Protein AF-A0A1D4IN27-F1 (afdb_monomer)

pLDDT: mean 79.24, std 19.83, range [35.97, 97.25]

Foldseek 3Di:
DDPDPQLQVCQLVVQVVCCVVVVADDQEDADEQSNDDLVNCCCCCPVRVHHYLYHHPCLVVCPDPVNLPDLLPQVNFDAPPVQRWTQHPLRFIWHFDDKDWDADPVRDIFIWTKTFGPDPPPPPCCVVNDPPPDPGTRMDTDGVSSVVVSVSSVVQCVDPPSVVVNVCCCVPPVVLVVCCCPVVVNPDDPDDDDVSSVVSVVVSVVVVVVVVVVVVVVVVVVVVCVVCVVVVVVVVVVVVVVCVPPDDDPVVVVVVVVVCVVPVPPDPVVVVVVVVVVVVVVVVPDDD

Organism: NCBI:txid2201815

InterPro domains:
  IPR025668 Transposase DDE domain [PF13751] (87-213)

Structure (mmCIF, N/CA/C/O backbone):
data_AF-A0A1D4IN27-F1
#
_entry.id   AF-A0A1D4IN27-F1
#
loop_
_atom_site.group_PDB
_atom_site.id
_atom_site.type_symbol
_atom_site.label_atom_id
_atom_site.label_alt_id
_atom_site.label_comp_id
_atom_site.label_asym_id
_atom_site.label_entity_id
_atom_site.label_seq_id
_atom_site.pdbx_PDB_ins_code
_atom_site.Cartn_x
_atom_site.Cartn_y
_atom_site.Cartn_z
_atom_site.occupancy
_atom_site.B_iso_or_equiv
_atom_site.auth_seq_id
_atom_site.auth_comp_id
_atom_site.auth_asym_id
_atom_site.auth_atom_id
_atom_site.pdbx_PDB_model_num
ATOM 1 N N . MET A 1 1 ? -12.082 -11.782 11.652 1.00 68.31 1 MET A N 1
ATOM 2 C CA . MET A 1 1 ? -10.859 -12.529 12.019 1.00 68.31 1 MET A CA 1
ATOM 3 C C . MET A 1 1 ? -10.519 -13.428 10.854 1.00 68.31 1 MET A C 1
ATOM 5 O O . MET A 1 1 ? -11.240 -14.394 10.632 1.00 68.31 1 MET A O 1
ATOM 9 N N . TYR A 1 2 ? -9.502 -13.052 10.084 1.00 71.25 2 TYR A N 1
ATOM 10 C CA . TYR A 1 2 ? -9.030 -13.822 8.936 1.00 71.25 2 TYR A CA 1
ATOM 11 C C . TYR A 1 2 ? -7.775 -14.597 9.329 1.00 71.25 2 TYR A C 1
ATOM 13 O O . TYR A 1 2 ? -6.966 -14.102 10.108 1.00 71.25 2 TYR A O 1
ATOM 21 N N . GLN A 1 3 ? -7.639 -15.824 8.826 1.00 72.88 3 GLN A N 1
ATOM 22 C CA . GLN A 1 3 ? -6.482 -16.677 9.122 1.00 72.88 3 GLN A CA 1
ATOM 23 C C . GLN A 1 3 ? -5.233 -16.252 8.350 1.00 72.88 3 GLN A C 1
ATOM 25 O O . GLN A 1 3 ? -4.120 -16.491 8.810 1.00 72.88 3 GLN A O 1
ATOM 30 N N . ASN A 1 4 ? -5.407 -15.638 7.179 1.00 77.44 4 ASN A N 1
ATOM 31 C CA . ASN A 1 4 ? -4.281 -15.159 6.402 1.00 77.44 4 ASN A CA 1
ATOM 32 C C . ASN A 1 4 ? -3.825 -13.796 6.950 1.00 77.44 4 ASN A C 1
ATOM 34 O O . ASN A 1 4 ? -4.627 -12.860 6.953 1.00 77.44 4 ASN A O 1
ATOM 38 N N . PRO A 1 5 ? -2.563 -13.669 7.390 1.00 71.62 5 PRO A N 1
ATOM 39 C CA . PRO A 1 5 ? -2.041 -12.426 7.950 1.00 71.62 5 PRO A CA 1
ATOM 40 C C . PRO A 1 5 ? -1.701 -11.376 6.881 1.00 71.62 5 PRO A C 1
ATOM 42 O O . PRO A 1 5 ? -1.221 -10.303 7.222 1.00 71.62 5 PRO A O 1
ATOM 45 N N . THR A 1 6 ? -1.869 -11.685 5.593 1.00 80.25 6 THR A N 1
ATOM 46 C CA . THR A 1 6 ? -1.479 -10.777 4.512 1.00 80.25 6 THR A CA 1
ATOM 47 C C . THR A 1 6 ? -2.552 -9.716 4.302 1.00 80.25 6 THR A C 1
ATOM 49 O O . THR A 1 6 ? -3.606 -10.000 3.731 1.00 80.25 6 THR A O 1
ATOM 52 N N . ASP A 1 7 ? -2.251 -8.484 4.708 1.00 80.12 7 ASP A N 1
ATOM 53 C CA . ASP A 1 7 ? -3.153 -7.330 4.614 1.00 80.12 7 ASP A CA 1
ATOM 54 C C . ASP A 1 7 ? -3.788 -7.186 3.222 1.00 80.12 7 ASP A C 1
ATOM 56 O O . ASP A 1 7 ? -5.006 -7.018 3.108 1.00 80.12 7 ASP A O 1
ATOM 60 N N . THR A 1 8 ? -2.994 -7.359 2.157 1.00 80.69 8 THR A N 1
ATOM 61 C CA . THR A 1 8 ? -3.441 -7.174 0.769 1.00 80.69 8 THR A CA 1
ATOM 62 C C . THR A 1 8 ? -4.631 -8.040 0.373 1.00 80.69 8 THR A C 1
ATOM 64 O O . THR A 1 8 ? -5.367 -7.630 -0.508 1.00 80.69 8 THR A O 1
ATOM 67 N N . ILE A 1 9 ? -4.876 -9.195 0.994 1.00 86.00 9 ILE A N 1
ATOM 68 C CA . ILE A 1 9 ? -6.017 -10.042 0.600 1.00 86.00 9 ILE A CA 1
ATOM 69 C C . ILE A 1 9 ? -7.253 -9.855 1.479 1.00 86.00 9 ILE A C 1
ATOM 71 O O . ILE A 1 9 ? -8.304 -10.431 1.214 1.00 86.00 9 ILE A O 1
ATOM 75 N N . THR A 1 10 ? -7.134 -9.081 2.556 1.00 89.06 10 THR A N 1
ATOM 76 C CA . THR A 1 10 ? -8.207 -8.961 3.551 1.00 89.06 10 THR A CA 1
ATOM 77 C C . THR A 1 10 ? -9.149 -7.793 3.277 1.00 89.06 10 THR A C 1
ATOM 79 O O . THR A 1 10 ? -10.283 -7.822 3.754 1.00 89.06 10 THR A O 1
ATOM 82 N N . ILE A 1 11 ? -8.741 -6.800 2.473 1.00 91.06 11 ILE A N 1
ATOM 83 C CA . ILE A 1 11 ? -9.551 -5.594 2.249 1.00 91.06 11 ILE A CA 1
ATOM 84 C C . ILE A 1 11 ? -10.878 -5.893 1.552 1.00 91.06 11 ILE A C 1
ATOM 86 O O . ILE A 1 11 ? -11.909 -5.414 2.006 1.00 91.06 11 ILE A O 1
ATOM 90 N N . ILE A 1 12 ? -10.876 -6.714 0.499 1.00 92.19 12 ILE A N 1
ATOM 91 C CA . ILE A 1 12 ? -12.084 -7.031 -0.274 1.00 92.19 12 ILE A CA 1
ATOM 92 C C . ILE A 1 12 ? -13.091 -7.775 0.619 1.00 92.19 12 ILE A C 1
ATOM 94 O O . ILE A 1 12 ? -14.230 -7.311 0.730 1.00 92.19 12 ILE A O 1
ATOM 98 N N . PRO A 1 13 ? -12.694 -8.836 1.357 1.00 92.44 13 PRO A N 1
ATOM 99 C CA . PRO A 1 13 ? -13.554 -9.439 2.373 1.00 92.44 13 PRO A CA 1
ATOM 100 C C . PRO A 1 13 ? -14.065 -8.447 3.429 1.00 92.44 13 PRO A C 1
ATOM 102 O O . PRO A 1 13 ? -15.236 -8.498 3.802 1.00 92.44 13 PRO A O 1
ATOM 105 N N . PHE A 1 14 ? -13.221 -7.531 3.925 1.00 91.31 14 PHE A N 1
ATOM 106 C CA . PHE A 1 14 ? -13.648 -6.520 4.902 1.00 91.31 14 PHE A CA 1
ATOM 107 C C . PHE A 1 14 ? -14.701 -5.565 4.339 1.00 91.31 14 PHE A C 1
ATOM 109 O O . PHE A 1 14 ? -15.725 -5.348 4.981 1.00 91.31 14 PHE A O 1
ATOM 116 N N . LEU A 1 15 ? -14.475 -5.005 3.151 1.00 94.06 15 LEU A N 1
ATOM 117 C CA . LEU A 1 15 ? -15.410 -4.070 2.526 1.00 94.06 15 LEU A CA 1
ATOM 118 C C . LEU A 1 15 ? -16.734 -4.751 2.179 1.00 94.06 15 LEU A C 1
ATOM 120 O O . LEU A 1 15 ? -17.790 -4.164 2.404 1.00 94.06 15 LEU A O 1
ATOM 124 N N . THR A 1 16 ? -16.682 -6.000 1.715 1.00 94.19 16 THR A N 1
ATOM 125 C CA . THR A 1 16 ? -17.879 -6.812 1.455 1.00 94.19 16 THR A CA 1
ATOM 126 C C . THR A 1 16 ? -18.702 -6.976 2.731 1.00 94.19 16 THR A C 1
ATOM 128 O O . THR A 1 16 ? -19.862 -6.578 2.764 1.00 94.19 16 THR A O 1
ATOM 131 N N . MET A 1 17 ? -18.069 -7.418 3.823 1.00 92.75 17 MET A N 1
ATOM 132 C CA . MET A 1 17 ? -18.732 -7.578 5.121 1.00 92.75 17 MET A CA 1
ATOM 133 C C . MET A 1 17 ? -19.335 -6.264 5.639 1.00 92.75 17 MET A C 1
ATOM 135 O O . MET A 1 17 ? -20.460 -6.256 6.134 1.00 92.75 17 MET A O 1
ATOM 139 N N . ILE A 1 18 ? -18.612 -5.141 5.539 1.00 92.50 18 ILE A N 1
ATOM 140 C CA . ILE A 1 18 ? -19.118 -3.829 5.980 1.00 92.50 18 ILE A CA 1
ATOM 141 C C . ILE A 1 18 ? -20.332 -3.422 5.138 1.00 92.50 18 ILE A C 1
ATOM 143 O O . ILE A 1 18 ? -21.329 -2.958 5.690 1.00 92.50 18 ILE A O 1
ATOM 147 N N . LYS A 1 19 ? -20.271 -3.617 3.817 1.00 93.44 19 LYS A N 1
ATOM 148 C CA . LYS A 1 19 ? -21.376 -3.307 2.904 1.00 93.44 19 LYS A CA 1
ATOM 149 C C . LYS A 1 19 ? -22.606 -4.165 3.201 1.00 93.44 19 LYS A C 1
ATOM 151 O O . LYS A 1 19 ? -23.701 -3.621 3.246 1.00 93.44 19 LYS A O 1
ATOM 156 N N . GLU A 1 20 ? -22.429 -5.458 3.456 1.00 94.25 20 GLU A N 1
ATOM 157 C CA . GLU A 1 20 ? -23.513 -6.376 3.837 1.00 94.25 20 GLU A CA 1
ATOM 158 C C . GLU A 1 20 ? -24.118 -6.020 5.200 1.00 94.25 20 GLU A C 1
ATOM 160 O O . GLU A 1 20 ? -25.333 -6.035 5.363 1.00 94.25 20 GLU A O 1
ATOM 165 N N . THR A 1 21 ? -23.281 -5.649 6.173 1.00 93.00 21 THR A N 1
ATOM 166 C CA . THR A 1 21 ? -23.727 -5.368 7.548 1.00 93.00 21 THR A CA 1
ATOM 167 C C . THR A 1 21 ? -24.427 -4.014 7.673 1.00 93.00 21 THR A C 1
ATOM 169 O O . THR A 1 21 ? -25.413 -3.890 8.395 1.00 93.00 21 THR A O 1
ATOM 172 N N . TYR A 1 22 ? -23.912 -2.980 7.001 1.00 91.31 22 TYR A N 1
ATOM 173 C CA . TYR A 1 22 ? -24.366 -1.592 7.172 1.00 91.31 22 TYR A CA 1
ATOM 174 C C . TYR A 1 22 ? -25.067 -1.012 5.935 1.00 91.31 22 TYR A C 1
ATOM 176 O O . TYR A 1 22 ? -25.452 0.158 5.938 1.00 91.31 22 TYR A O 1
ATOM 184 N N . GLY A 1 23 ? -25.190 -1.782 4.852 1.00 91.81 23 GLY A N 1
ATOM 185 C CA . GLY A 1 23 ? -25.840 -1.394 3.596 1.00 91.81 23 GLY A CA 1
ATOM 186 C C . GLY A 1 23 ? -25.054 -0.404 2.726 1.00 91.81 23 GLY A C 1
ATOM 187 O O . GLY A 1 23 ? -25.345 -0.259 1.540 1.00 91.81 23 GLY A O 1
ATOM 188 N N . ARG A 1 24 ? -24.044 0.286 3.272 1.00 91.62 24 ARG A N 1
ATOM 189 C CA . ARG A 1 24 ? -23.253 1.285 2.539 1.00 91.62 24 ARG A CA 1
ATOM 190 C C . ARG A 1 24 ? -21.799 1.344 2.992 1.00 91.62 24 ARG A C 1
ATOM 192 O O . ARG A 1 24 ? -21.491 1.164 4.165 1.00 91.62 24 ARG A O 1
ATOM 199 N N . LEU A 1 25 ? -20.923 1.691 2.050 1.00 94.94 25 LEU A N 1
ATOM 200 C CA . LEU A 1 25 ? -19.522 2.030 2.307 1.00 94.94 25 LEU A CA 1
ATOM 201 C C . LEU A 1 25 ? -19.316 3.551 2.314 1.00 94.94 25 LEU A C 1
ATOM 203 O O . LEU A 1 25 ? -19.955 4.231 1.498 1.00 94.94 25 LEU A O 1
ATOM 207 N N . PRO A 1 26 ? -18.419 4.081 3.170 1.00 93.56 26 PRO A N 1
ATOM 208 C CA . PRO A 1 26 ? -18.014 5.484 3.121 1.00 93.56 26 PRO A CA 1
ATOM 209 C C . PRO A 1 26 ? -17.352 5.809 1.778 1.00 93.56 26 PRO A C 1
ATOM 211 O O . PRO A 1 26 ? -16.819 4.915 1.129 1.00 93.56 26 PRO A O 1
ATOM 214 N N . GLU A 1 27 ? -17.390 7.080 1.371 1.00 95.56 27 GLU A N 1
ATOM 215 C CA . GLU A 1 27 ? -16.822 7.556 0.098 1.00 95.56 27 GLU A CA 1
ATOM 216 C C . GLU A 1 27 ? -15.320 7.253 -0.020 1.00 95.56 27 GLU A C 1
ATOM 218 O O . GLU A 1 27 ? -14.864 6.729 -1.037 1.00 95.56 27 GLU A O 1
ATOM 223 N N . TYR A 1 28 ? -14.568 7.540 1.044 1.00 96.44 28 TYR A N 1
ATOM 224 C CA . TYR A 1 28 ? -13.131 7.308 1.114 1.00 96.44 28 TYR A CA 1
ATOM 225 C C . TYR A 1 28 ? -12.827 6.039 1.911 1.00 96.44 28 TYR A C 1
ATOM 227 O O . TYR A 1 28 ? -13.219 5.917 3.074 1.00 96.44 28 TYR A O 1
ATOM 235 N N . ILE A 1 29 ? -12.071 5.121 1.308 1.00 96.19 29 ILE A N 1
ATOM 236 C CA . ILE A 1 29 ? -11.537 3.937 1.986 1.00 96.19 29 ILE A CA 1
ATOM 237 C C . ILE A 1 29 ? -10.105 4.238 2.415 1.00 96.19 29 ILE A C 1
ATOM 239 O O . ILE A 1 29 ? -9.209 4.363 1.583 1.00 96.19 29 ILE A O 1
ATOM 243 N N . VAL A 1 30 ? -9.893 4.369 3.723 1.00 94.81 30 VAL A N 1
ATOM 244 C CA . VAL A 1 30 ? -8.598 4.731 4.310 1.00 94.81 30 VAL A CA 1
ATOM 245 C C . VAL A 1 30 ? -7.975 3.500 4.961 1.00 94.81 30 VAL A C 1
ATOM 247 O O . VAL A 1 30 ? -8.604 2.863 5.803 1.00 94.81 30 VAL A O 1
ATOM 250 N N . ALA A 1 31 ? -6.732 3.173 4.603 1.00 92.69 31 ALA A N 1
ATOM 251 C CA . ALA A 1 31 ? -6.019 2.024 5.162 1.00 92.69 31 ALA A CA 1
ATOM 252 C C . ALA A 1 31 ? -4.496 2.223 5.173 1.00 92.69 31 ALA A C 1
ATOM 254 O O . ALA A 1 31 ? -3.958 3.190 4.628 1.00 92.69 31 ALA A O 1
ATOM 255 N N . ASP A 1 32 ? -3.804 1.294 5.831 1.00 90.62 32 ASP A N 1
ATOM 256 C CA . ASP A 1 32 ? -2.346 1.243 5.901 1.00 90.62 32 ASP A CA 1
ATOM 257 C C . ASP A 1 32 ? -1.678 0.882 4.574 1.00 90.62 32 ASP A C 1
ATOM 259 O O . ASP A 1 32 ? -2.280 0.279 3.690 1.00 90.62 32 ASP A O 1
ATOM 263 N N . ALA A 1 33 ? -0.376 1.172 4.479 1.00 91.75 33 ALA A N 1
ATOM 264 C CA . ALA A 1 33 ? 0.405 0.878 3.282 1.00 91.75 33 ALA A CA 1
ATOM 265 C C . ALA A 1 33 ? 0.444 -0.615 2.907 1.00 91.75 33 ALA A C 1
ATOM 267 O O . ALA A 1 33 ? 0.637 -0.948 1.738 1.00 91.75 33 ALA A O 1
ATOM 268 N N . GLY A 1 34 ? 0.244 -1.500 3.891 1.00 91.31 34 GLY A N 1
ATOM 269 C CA . GLY A 1 34 ? 0.155 -2.948 3.693 1.00 91.31 34 GLY A CA 1
ATOM 270 C C . GLY A 1 34 ? -1.038 -3.379 2.837 1.00 91.31 34 GLY A C 1
ATOM 271 O O . GLY A 1 34 ? -0.983 -4.430 2.209 1.00 91.31 34 GLY A O 1
ATOM 272 N N . TYR A 1 35 ? -2.081 -2.551 2.738 1.00 93.62 35 TYR A N 1
ATOM 273 C CA . TYR A 1 35 ? -3.257 -2.817 1.908 1.00 93.62 35 TYR A CA 1
ATOM 274 C C . TYR A 1 35 ? -3.120 -2.296 0.470 1.00 93.62 35 TYR A C 1
ATOM 276 O O . TYR A 1 35 ? -3.973 -2.593 -0.366 1.00 93.62 35 TYR A O 1
ATOM 284 N N . GLY A 1 36 ? -2.077 -1.517 0.163 1.00 95.25 36 GLY A N 1
ATOM 285 C CA . GLY A 1 36 ? -1.877 -0.925 -1.159 1.00 95.25 36 GLY A CA 1
ATOM 286 C C . GLY A 1 36 ? -1.350 -1.937 -2.176 1.00 95.25 36 GLY A C 1
ATOM 287 O O . GLY A 1 36 ? -0.139 -2.148 -2.268 1.00 95.25 36 GLY A O 1
ATOM 288 N N . SER A 1 37 ? -2.252 -2.524 -2.962 1.00 95.06 37 SER A N 1
ATOM 289 C CA . SER A 1 37 ? -1.955 -3.435 -4.074 1.00 95.06 37 SER A CA 1
ATOM 290 C C . SER A 1 37 ? -2.830 -3.126 -5.287 1.00 95.06 37 SER A C 1
ATOM 292 O O . SER A 1 37 ? -3.903 -2.542 -5.157 1.00 95.06 37 SER A O 1
ATOM 294 N N . GLU A 1 38 ? -2.377 -3.540 -6.471 1.00 95.50 38 GLU A N 1
ATOM 295 C CA . GLU A 1 38 ? -3.124 -3.375 -7.724 1.00 95.50 38 GLU A CA 1
ATOM 296 C C . GLU A 1 38 ? -4.523 -3.992 -7.630 1.00 95.50 38 GLU A C 1
ATOM 298 O O . GLU A 1 38 ? -5.503 -3.304 -7.892 1.00 95.50 38 GLU A O 1
ATOM 303 N N . SER A 1 39 ? -4.616 -5.234 -7.141 1.00 95.38 39 SER A N 1
ATOM 304 C CA . SER A 1 39 ? -5.884 -5.941 -6.928 1.00 95.38 39 SER A CA 1
ATOM 305 C C . SER A 1 39 ? -6.869 -5.152 -6.064 1.00 95.38 39 SER A C 1
ATOM 307 O O . SER A 1 39 ? -8.065 -5.126 -6.334 1.00 95.38 39 SER A O 1
ATOM 309 N N . ASN A 1 40 ? -6.366 -4.492 -5.022 1.00 95.88 40 ASN A N 1
ATOM 310 C CA . ASN A 1 40 ? -7.195 -3.770 -4.070 1.00 95.88 40 ASN A CA 1
ATOM 311 C C . ASN A 1 40 ? -7.640 -2.426 -4.617 1.00 95.88 40 ASN A C 1
ATOM 313 O O . ASN A 1 40 ? -8.781 -2.036 -4.399 1.00 95.88 40 ASN A O 1
ATOM 317 N N . TYR A 1 41 ? -6.756 -1.719 -5.321 1.00 97.00 41 TYR A N 1
ATOM 318 C CA . TYR A 1 41 ? -7.134 -0.477 -5.982 1.00 97.00 41 TYR A CA 1
ATOM 319 C C . TYR A 1 41 ? -8.195 -0.723 -7.050 1.00 97.00 41 TYR A C 1
ATOM 321 O O . TYR A 1 41 ? -9.196 -0.012 -7.042 1.00 97.00 41 TYR A O 1
ATOM 329 N N . MET A 1 42 ? -8.023 -1.763 -7.875 1.00 96.31 42 MET A N 1
ATOM 330 C CA . MET A 1 42 ? -9.036 -2.192 -8.844 1.00 96.31 42 MET A CA 1
ATOM 331 C C . MET A 1 42 ? -10.363 -2.483 -8.150 1.00 96.31 42 MET A C 1
ATOM 333 O O . MET A 1 42 ? -11.352 -1.831 -8.445 1.00 96.31 42 MET A O 1
ATOM 337 N N . ALA A 1 43 ? -10.384 -3.359 -7.143 1.00 95.94 43 ALA A N 1
ATOM 338 C CA . ALA A 1 43 ? -11.637 -3.703 -6.473 1.00 95.94 43 ALA A CA 1
ATOM 339 C C . ALA A 1 43 ? -12.327 -2.490 -5.818 1.00 95.94 43 ALA A C 1
ATOM 341 O O . ALA A 1 43 ? -13.543 -2.333 -5.899 1.00 95.94 43 ALA A O 1
ATOM 342 N N . ILE A 1 44 ? -11.574 -1.599 -5.162 1.00 97.25 44 ILE A N 1
ATOM 343 C CA . ILE A 1 44 ? -12.152 -0.417 -4.500 1.00 97.25 44 ILE A CA 1
ATOM 344 C C . ILE A 1 44 ? -12.786 0.539 -5.518 1.00 97.25 44 ILE A C 1
ATOM 346 O O . ILE A 1 44 ? -13.865 1.073 -5.250 1.00 97.25 44 ILE A O 1
ATOM 350 N N . ILE A 1 45 ? -12.125 0.754 -6.654 1.00 96.75 45 ILE A N 1
ATOM 351 C CA . ILE A 1 45 ? -12.566 1.705 -7.678 1.00 96.75 45 ILE A CA 1
ATOM 352 C C . ILE A 1 45 ? -13.656 1.081 -8.554 1.00 96.75 45 ILE A C 1
ATOM 354 O O . ILE A 1 45 ? -14.723 1.669 -8.694 1.00 96.75 45 ILE A O 1
ATOM 358 N N . ASP A 1 46 ? -13.420 -0.115 -9.080 1.00 95.81 46 ASP A N 1
ATOM 359 C CA . ASP A 1 46 ? -14.262 -0.734 -10.101 1.00 95.81 46 ASP A CA 1
ATOM 360 C C . ASP A 1 46 ? -15.465 -1.461 -9.475 1.00 95.81 46 ASP A C 1
ATOM 362 O O . ASP A 1 46 ? -16.606 -1.238 -9.882 1.00 95.81 46 ASP A O 1
ATOM 366 N N . ASP A 1 47 ? -15.245 -2.270 -8.431 1.00 95.38 47 ASP A N 1
ATOM 367 C CA . ASP A 1 47 ? -16.307 -3.106 -7.845 1.00 95.38 47 ASP A CA 1
ATOM 368 C C . ASP A 1 47 ? -17.119 -2.355 -6.778 1.00 95.38 47 ASP A C 1
ATOM 370 O O . ASP A 1 4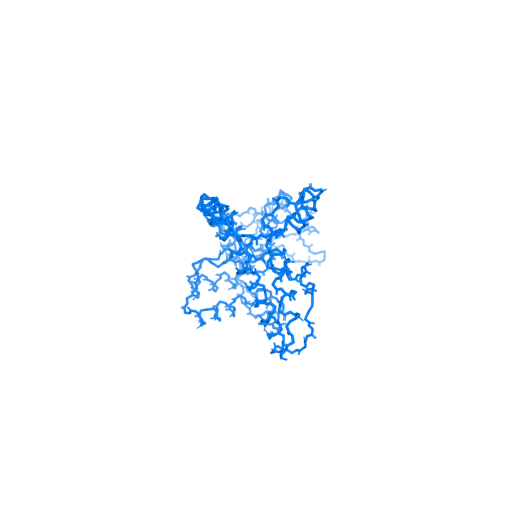7 ? -18.347 -2.472 -6.684 1.00 95.38 47 ASP A O 1
ATOM 374 N N . PHE A 1 48 ? -16.437 -1.587 -5.922 1.00 95.94 48 PHE A N 1
ATOM 375 C CA . PHE A 1 48 ? -17.083 -0.864 -4.823 1.00 95.94 48 PHE A CA 1
ATOM 376 C C . PHE A 1 48 ? -17.457 0.577 -5.178 1.00 95.94 48 PHE A C 1
ATOM 378 O O . PHE A 1 48 ? -18.263 1.172 -4.452 1.00 95.94 48 PHE A O 1
ATOM 385 N N . ASN A 1 49 ? -16.927 1.125 -6.278 1.00 96.44 49 ASN A N 1
ATOM 386 C CA . ASN A 1 49 ? -17.105 2.518 -6.687 1.00 96.44 49 ASN A CA 1
ATOM 387 C C . ASN A 1 49 ? -16.810 3.492 -5.534 1.00 96.44 49 ASN A C 1
ATOM 389 O O . ASN A 1 49 ? -17.681 4.249 -5.086 1.00 96.44 49 ASN A O 1
ATOM 393 N N . ARG A 1 50 ? -15.608 3.374 -4.959 1.00 97.12 50 ARG A N 1
ATOM 394 C CA . ARG A 1 50 ? -15.105 4.188 -3.843 1.00 97.12 50 ARG A CA 1
ATOM 395 C C . ARG A 1 50 ? -13.701 4.706 -4.120 1.00 97.12 50 ARG A C 1
ATOM 397 O O . ARG A 1 50 ? -12.993 4.218 -4.993 1.00 97.12 50 ARG A O 1
ATOM 404 N N . THR A 1 51 ? -13.283 5.687 -3.325 1.00 97.25 51 THR A N 1
ATOM 405 C CA . THR A 1 51 ? -11.987 6.349 -3.488 1.00 97.25 51 THR A CA 1
ATOM 406 C C . THR A 1 51 ? -10.965 5.779 -2.499 1.00 97.25 51 THR A C 1
ATOM 408 O O . THR A 1 51 ? -11.114 5.982 -1.287 1.00 97.25 51 THR A O 1
ATOM 411 N N . PRO A 1 52 ? -9.910 5.079 -2.959 1.00 97.12 52 PRO A N 1
ATOM 412 C CA . PRO A 1 52 ? -8.878 4.558 -2.071 1.00 97.12 52 PRO A CA 1
ATOM 413 C C . PRO A 1 52 ? -7.923 5.671 -1.622 1.00 97.12 52 PRO A C 1
ATOM 415 O O . PRO A 1 52 ? -7.184 6.244 -2.416 1.00 97.12 52 PRO A O 1
ATOM 418 N N . LEU A 1 53 ? -7.860 5.925 -0.317 1.00 96.88 53 LEU A N 1
ATOM 419 C CA . LEU A 1 53 ? -6.809 6.717 0.326 1.00 96.88 53 LEU A CA 1
ATOM 420 C C . LEU A 1 53 ? -5.855 5.766 1.054 1.00 96.88 53 LEU A C 1
ATOM 422 O O . LEU A 1 53 ? -5.822 5.690 2.283 1.00 96.88 53 LEU A O 1
ATOM 426 N N . ILE A 1 54 ? -5.111 4.986 0.271 1.00 95.75 54 ILE A N 1
ATOM 427 C CA . ILE A 1 54 ? -4.218 3.933 0.764 1.00 95.75 54 ILE A CA 1
ATOM 428 C C . ILE A 1 54 ? -2.880 4.087 0.051 1.00 95.75 54 ILE A C 1
ATOM 430 O O . ILE A 1 54 ? -2.808 3.969 -1.171 1.00 95.75 54 ILE A O 1
ATOM 434 N N . THR A 1 55 ? -1.802 4.346 0.788 1.00 95.69 55 THR A N 1
ATOM 435 C CA . THR A 1 55 ? -0.458 4.371 0.193 1.00 95.69 55 THR A CA 1
ATOM 436 C C . THR A 1 55 ? -0.025 2.969 -0.231 1.00 95.69 55 THR A C 1
ATOM 438 O O . THR A 1 55 ? -0.431 1.994 0.381 1.00 95.69 55 THR A O 1
ATOM 441 N N . TYR A 1 56 ? 0.846 2.839 -1.225 1.00 94.88 56 TYR A N 1
ATOM 442 C CA . TYR A 1 56 ? 1.511 1.565 -1.522 1.00 94.88 56 TYR A CA 1
ATOM 443 C C . TYR A 1 56 ? 2.828 1.449 -0.745 1.00 94.88 56 TYR A C 1
ATOM 445 O O . TYR A 1 56 ? 3.397 2.456 -0.318 1.00 94.88 56 TYR A O 1
ATOM 453 N N . GLY A 1 57 ? 3.360 0.234 -0.591 1.00 92.56 57 GLY A N 1
ATOM 454 C CA . GLY A 1 57 ? 4.534 -0.020 0.260 1.00 92.56 57 GLY A CA 1
ATOM 455 C C . GLY A 1 57 ? 5.776 0.830 -0.059 1.00 92.56 57 GLY A C 1
ATOM 456 O O . GLY A 1 57 ? 6.519 1.206 0.843 1.00 92.56 57 GLY A O 1
ATOM 457 N N . MET A 1 58 ? 5.989 1.200 -1.327 1.00 92.75 58 MET A N 1
ATOM 458 C CA . MET A 1 58 ? 7.117 2.053 -1.729 1.00 92.75 58 MET A CA 1
ATOM 459 C C . MET A 1 58 ? 6.829 3.563 -1.698 1.00 92.75 58 MET A C 1
ATOM 461 O O . MET A 1 58 ? 7.736 4.346 -1.950 1.00 92.75 58 MET A O 1
ATOM 465 N N . PHE A 1 59 ? 5.623 4.008 -1.336 1.00 93.94 59 PHE A N 1
ATOM 466 C CA . PHE A 1 59 ? 5.182 5.405 -1.476 1.00 93.94 59 PHE A CA 1
ATOM 467 C C . PHE A 1 59 ? 6.120 6.439 -0.835 1.00 93.94 59 PHE A C 1
ATOM 469 O O . PHE A 1 59 ? 6.372 7.498 -1.408 1.00 93.94 59 PHE A O 1
ATOM 476 N N . ILE A 1 60 ? 6.652 6.141 0.355 1.00 92.50 60 ILE A N 1
ATOM 477 C CA . ILE A 1 60 ? 7.609 7.022 1.041 1.00 92.50 60 ILE A CA 1
ATOM 478 C C . ILE A 1 60 ? 8.988 6.922 0.379 1.00 92.50 60 ILE A C 1
ATOM 480 O O . ILE A 1 60 ? 9.634 7.938 0.123 1.00 92.50 60 ILE A O 1
ATOM 484 N N . LYS A 1 61 ? 9.433 5.696 0.079 1.00 91.88 61 LYS A N 1
ATOM 485 C CA . LYS A 1 61 ? 10.756 5.415 -0.491 1.00 91.88 61 LYS A CA 1
ATOM 486 C C . LYS A 1 61 ? 10.921 6.048 -1.873 1.00 91.88 61 LYS A C 1
ATOM 488 O O . LYS A 1 61 ? 11.951 6.681 -2.104 1.00 91.88 61 LYS A O 1
ATOM 493 N N . ASP A 1 62 ? 9.891 5.977 -2.714 1.00 91.81 62 ASP A N 1
ATOM 494 C CA . ASP A 1 62 ? 9.862 6.526 -4.076 1.00 91.81 62 ASP A CA 1
ATOM 495 C C . ASP A 1 62 ? 10.085 8.053 -4.089 1.00 91.81 62 ASP A C 1
ATOM 497 O O . ASP A 1 62 ? 10.587 8.624 -5.058 1.00 91.81 62 ASP A O 1
ATOM 501 N N . LYS A 1 63 ? 9.773 8.740 -2.980 1.00 90.50 63 LYS A N 1
ATOM 502 C CA . LYS A 1 63 ? 9.946 10.194 -2.836 1.00 90.50 63 LYS A CA 1
ATOM 503 C C . LYS A 1 63 ? 11.344 10.607 -2.376 1.00 90.50 63 LYS A C 1
ATOM 505 O O . LYS A 1 63 ? 11.690 11.782 -2.498 1.00 90.50 63 LYS A O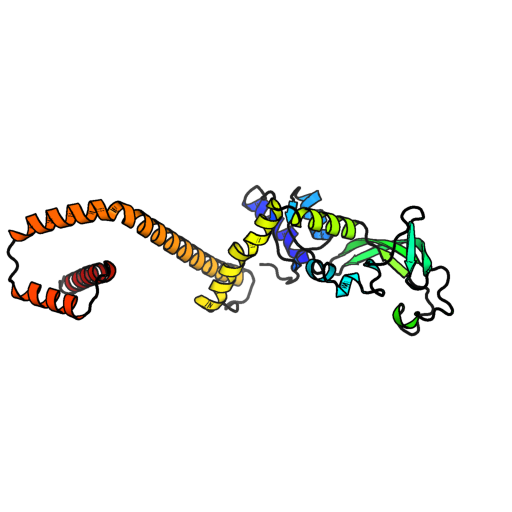 1
ATOM 510 N N . THR A 1 64 ? 12.149 9.681 -1.858 1.00 94.50 64 THR A N 1
ATOM 511 C CA . THR A 1 64 ? 13.482 9.996 -1.325 1.00 94.50 64 THR A CA 1
ATOM 512 C C . THR A 1 64 ? 14.464 10.374 -2.435 1.00 94.50 64 THR A C 1
ATOM 514 O O . THR A 1 64 ? 14.440 9.800 -3.523 1.00 94.50 64 THR A O 1
ATOM 517 N N . LYS A 1 65 ? 15.384 11.311 -2.147 1.00 93.31 65 LYS A N 1
ATOM 518 C CA . LYS A 1 65 ? 16.435 11.718 -3.099 1.00 93.31 65 LYS A CA 1
ATOM 519 C C . LYS A 1 65 ? 17.257 10.518 -3.569 1.00 93.31 65 LYS A C 1
ATOM 521 O O . LYS A 1 65 ? 17.412 10.341 -4.768 1.00 93.31 65 LYS A O 1
ATOM 526 N N . LYS A 1 66 ? 17.676 9.661 -2.629 1.00 93.62 66 LYS A N 1
ATOM 527 C CA . LYS A 1 66 ? 18.437 8.433 -2.905 1.00 93.62 66 LYS A CA 1
ATOM 528 C C . LYS A 1 66 ? 17.738 7.533 -3.924 1.00 93.62 66 LYS A C 1
ATOM 530 O O . LYS A 1 66 ? 18.402 7.003 -4.801 1.00 93.62 66 LYS A O 1
ATOM 535 N N . PHE A 1 67 ? 16.419 7.356 -3.811 1.00 92.38 67 PHE A N 1
ATOM 536 C CA . PHE A 1 67 ? 15.670 6.526 -4.753 1.00 92.38 67 PHE A CA 1
ATOM 537 C C . PHE A 1 67 ? 15.576 7.165 -6.137 1.00 92.38 67 PHE A C 1
ATOM 539 O O . PHE A 1 67 ? 15.751 6.466 -7.126 1.00 92.38 67 PHE A O 1
ATOM 546 N N . LYS A 1 68 ? 15.330 8.479 -6.211 1.00 91.25 68 LYS A N 1
ATOM 547 C CA . LYS A 1 68 ? 15.200 9.220 -7.478 1.00 91.25 68 LYS A CA 1
ATOM 548 C C . LYS A 1 68 ? 16.523 9.387 -8.228 1.00 91.25 68 LYS A C 1
ATOM 550 O O . LYS A 1 68 ? 16.519 9.435 -9.449 1.00 91.25 68 LYS A O 1
ATOM 555 N N . SER A 1 69 ? 17.640 9.487 -7.509 1.00 90.38 69 SER A N 1
ATOM 556 C CA . SER A 1 69 ? 18.975 9.629 -8.100 1.00 90.38 69 SER A CA 1
ATOM 557 C C . SER A 1 69 ? 19.625 8.295 -8.469 1.00 90.38 69 SER A C 1
ATOM 559 O O . SER A 1 69 ? 20.702 8.289 -9.057 1.00 90.38 69 SER A O 1
ATOM 561 N N . ASP A 1 70 ? 19.028 7.165 -8.083 1.00 89.81 70 ASP A N 1
ATOM 562 C CA . ASP A 1 70 ? 19.580 5.847 -8.382 1.00 89.81 70 ASP A CA 1
ATOM 563 C C . ASP A 1 70 ? 19.421 5.525 -9.875 1.00 89.81 70 ASP A C 1
ATOM 565 O O . ASP A 1 70 ? 18.314 5.287 -10.366 1.00 89.81 70 ASP A O 1
ATOM 569 N N . ILE A 1 71 ? 20.547 5.507 -10.590 1.00 86.88 71 ILE A N 1
ATOM 570 C CA . ILE A 1 71 ? 20.619 5.210 -12.026 1.00 86.88 71 ILE A CA 1
ATOM 571 C C . ILE A 1 71 ? 20.313 3.740 -12.347 1.00 86.88 71 ILE A C 1
ATOM 573 O O . ILE A 1 71 ? 19.952 3.414 -13.479 1.00 86.88 71 ILE A O 1
ATOM 577 N N . PHE A 1 72 ? 20.440 2.830 -11.375 1.00 85.56 72 PHE A N 1
ATOM 578 C CA . PHE A 1 72 ? 20.170 1.401 -11.571 1.00 85.56 72 PHE A CA 1
ATOM 579 C C . PHE A 1 72 ? 18.701 1.050 -11.361 1.00 85.56 72 PHE A C 1
ATOM 581 O O . PHE A 1 72 ? 18.249 -0.018 -11.783 1.00 85.56 72 PHE A O 1
ATOM 588 N N . ASN A 1 73 ? 17.935 1.960 -10.765 1.00 88.12 73 ASN A N 1
ATOM 589 C CA . ASN A 1 73 ? 16.503 1.814 -10.642 1.00 88.12 73 ASN A CA 1
ATOM 590 C C . ASN A 1 73 ? 15.826 2.058 -11.997 1.00 88.12 73 ASN A C 1
ATOM 592 O O . ASN A 1 73 ? 15.716 3.187 -12.472 1.00 88.12 73 ASN A O 1
ATOM 596 N N . THR A 1 74 ? 15.307 0.988 -12.597 1.00 87.44 74 THR A N 1
ATOM 597 C CA . THR A 1 74 ? 14.636 1.031 -13.904 1.00 87.44 74 THR A CA 1
ATOM 598 C C . THR A 1 74 ? 13.387 1.910 -13.918 1.00 87.44 74 THR A C 1
ATOM 600 O O . THR A 1 74 ? 12.944 2.303 -14.990 1.00 87.44 74 THR A O 1
ATOM 603 N N . GLN A 1 75 ? 12.802 2.228 -12.755 1.00 86.88 75 GLN A N 1
ATOM 604 C CA . GLN A 1 75 ? 11.669 3.157 -12.666 1.00 86.88 75 GLN A CA 1
ATOM 605 C C . GLN A 1 75 ? 12.066 4.604 -12.989 1.00 86.88 75 GLN A C 1
ATOM 607 O O . GLN A 1 75 ? 11.204 5.379 -13.387 1.00 86.88 75 GLN A O 1
ATOM 612 N N . ASN A 1 76 ? 13.350 4.947 -12.851 1.00 89.62 76 ASN A N 1
ATOM 613 C CA . ASN A 1 76 ? 13.879 6.281 -13.138 1.00 89.62 76 ASN A CA 1
ATOM 614 C C . ASN A 1 76 ? 14.387 6.423 -14.582 1.00 89.62 76 ASN A C 1
ATOM 616 O O . ASN A 1 76 ? 14.881 7.485 -14.955 1.00 89.62 76 ASN A O 1
ATOM 620 N N . TRP A 1 77 ? 14.353 5.353 -15.381 1.00 90.25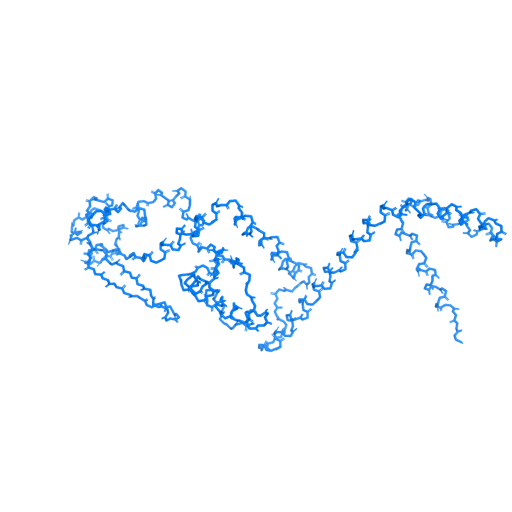 77 TRP A N 1
ATOM 621 C CA . TRP A 1 77 ? 14.882 5.388 -16.742 1.00 90.25 77 TRP A CA 1
ATOM 622 C C . TRP A 1 77 ? 13.967 6.205 -17.648 1.00 90.25 77 TRP A C 1
ATOM 624 O O . TRP A 1 77 ? 12.742 6.119 -17.554 1.00 90.25 77 TRP A O 1
ATOM 634 N N . LYS A 1 78 ? 14.573 6.992 -18.541 1.00 88.88 78 LYS A N 1
ATOM 635 C CA . LYS A 1 78 ? 13.831 7.838 -19.473 1.00 88.88 78 LYS A CA 1
ATOM 636 C C . LYS A 1 78 ? 13.051 6.958 -20.450 1.00 88.88 78 LYS A C 1
ATOM 638 O O . LYS A 1 78 ? 13.629 6.067 -21.076 1.00 88.88 78 LYS A O 1
ATOM 643 N N . CYS A 1 79 ? 11.760 7.240 -20.566 1.00 89.38 79 CYS A N 1
ATOM 644 C CA . CYS A 1 79 ? 10.877 6.660 -21.564 1.00 89.38 79 CYS A CA 1
ATOM 645 C C . CYS A 1 79 ? 10.748 7.647 -22.729 1.00 89.38 79 CYS A C 1
ATOM 647 O O . CYS A 1 79 ? 10.501 8.834 -22.513 1.00 89.38 79 CYS A O 1
ATOM 649 N N . ASP A 1 80 ? 10.964 7.165 -23.945 1.00 91.25 80 ASP A N 1
ATOM 650 C CA . ASP A 1 80 ? 10.640 7.860 -25.185 1.00 91.25 80 ASP A CA 1
ATOM 651 C C . ASP A 1 80 ? 9.214 7.461 -25.575 1.00 91.25 80 ASP A C 1
ATOM 653 O O . ASP A 1 80 ? 8.988 6.394 -26.143 1.00 91.25 80 ASP A O 1
ATOM 657 N N . GLU A 1 81 ? 8.243 8.290 -25.186 1.00 88.19 81 GLU A N 1
ATOM 658 C CA . GLU A 1 81 ? 6.811 8.009 -25.371 1.00 88.19 81 GLU A CA 1
ATOM 659 C C . GLU A 1 81 ? 6.418 7.893 -26.849 1.00 88.19 81 GLU A C 1
ATOM 661 O O . GLU A 1 81 ? 5.493 7.155 -27.173 1.00 88.19 81 GLU A O 1
ATOM 666 N N . THR A 1 82 ? 7.147 8.564 -27.748 1.00 90.31 82 THR A N 1
ATOM 667 C CA . THR A 1 82 ? 6.865 8.549 -29.193 1.00 90.31 82 THR A CA 1
ATOM 668 C C . THR A 1 82 ? 7.148 7.180 -29.804 1.00 90.31 82 THR A C 1
ATOM 670 O O . THR A 1 82 ? 6.394 6.709 -30.650 1.00 90.31 82 THR A O 1
ATOM 673 N N . ASN A 1 83 ? 8.236 6.542 -29.368 1.00 89.75 83 ASN A N 1
ATOM 674 C CA . ASN A 1 83 ? 8.704 5.274 -29.925 1.00 89.75 83 ASN A CA 1
ATOM 675 C C . ASN A 1 83 ? 8.344 4.059 -29.042 1.00 89.75 83 ASN A C 1
ATOM 677 O O . ASN A 1 83 ? 8.625 2.931 -29.431 1.00 89.75 83 ASN A O 1
ATOM 681 N N . ASP A 1 84 ? 7.729 4.276 -27.870 1.00 92.44 84 ASP A N 1
ATOM 682 C CA . ASP A 1 84 ? 7.505 3.261 -26.823 1.00 92.44 84 ASP A CA 1
ATOM 683 C C . ASP A 1 84 ? 8.812 2.513 -26.480 1.00 92.44 84 ASP A C 1
ATOM 685 O O . ASP A 1 84 ? 8.909 1.286 -26.552 1.00 92.44 84 ASP A O 1
ATOM 689 N N . GLU A 1 85 ? 9.860 3.275 -26.139 1.00 93.81 85 GLU A N 1
ATOM 690 C CA . GLU A 1 85 ? 11.186 2.733 -25.823 1.00 93.81 85 GLU A CA 1
ATOM 691 C C . GLU A 1 85 ? 11.750 3.280 -24.511 1.00 93.81 85 GLU A C 1
ATOM 693 O O . GLU A 1 85 ? 11.572 4.446 -24.159 1.00 93.81 85 GLU A O 1
ATOM 698 N N . PHE A 1 86 ? 12.534 2.459 -23.812 1.00 93.06 86 PHE A N 1
ATOM 699 C CA . PHE A 1 86 ? 13.312 2.903 -22.655 1.00 93.06 86 PHE A CA 1
ATOM 700 C C . PHE A 1 86 ? 14.778 3.114 -23.015 1.00 93.06 86 PHE A C 1
ATOM 702 O O . PHE A 1 86 ? 15.379 2.314 -23.729 1.00 93.06 86 PHE A O 1
ATOM 709 N N . ILE A 1 87 ? 15.390 4.150 -22.447 1.00 91.44 87 ILE A N 1
ATOM 710 C CA . ILE A 1 87 ? 16.822 4.417 -22.600 1.00 91.44 87 ILE A CA 1
ATOM 711 C C . ILE A 1 87 ? 17.532 3.969 -21.324 1.00 91.44 87 ILE A C 1
ATOM 713 O O . ILE A 1 87 ? 17.275 4.496 -20.239 1.00 91.44 87 ILE A O 1
ATOM 717 N N . CYS A 1 88 ? 18.428 2.986 -21.437 1.00 89.38 88 CYS A N 1
ATOM 718 C CA . CYS A 1 88 ? 19.253 2.580 -20.299 1.00 89.38 88 CYS A CA 1
ATOM 719 C C . CYS A 1 88 ? 20.384 3.593 -20.036 1.00 89.38 88 CYS A C 1
ATOM 721 O O . CYS A 1 88 ? 20.730 4.370 -20.927 1.00 89.38 88 CYS A O 1
ATOM 723 N N . PRO A 1 89 ? 21.039 3.568 -18.860 1.00 87.62 89 PRO A N 1
ATOM 724 C CA . PRO A 1 89 ? 22.101 4.529 -18.558 1.00 87.62 89 PRO A CA 1
ATOM 725 C C . PRO A 1 89 ? 23.375 4.349 -19.404 1.00 87.62 89 PRO A C 1
ATOM 727 O O . PRO A 1 89 ? 24.212 5.238 -19.424 1.00 87.62 89 PRO A O 1
ATOM 730 N N . ASN A 1 90 ? 23.503 3.246 -20.155 1.00 88.19 90 ASN A N 1
ATOM 731 C CA . ASN A 1 90 ? 24.521 3.079 -21.205 1.00 88.19 90 ASN A CA 1
ATOM 732 C C . ASN A 1 90 ? 24.029 3.559 -22.591 1.00 88.19 90 ASN A C 1
ATOM 734 O O . ASN A 1 90 ? 24.520 3.095 -23.617 1.00 88.19 90 ASN A O 1
ATOM 738 N N . HIS A 1 91 ? 22.994 4.401 -22.636 1.00 88.56 91 HIS A N 1
ATOM 739 C CA . HIS A 1 91 ? 22.395 4.984 -23.844 1.00 88.56 91 HIS A CA 1
ATOM 740 C C . HIS A 1 91 ? 21.861 3.986 -24.889 1.00 88.56 91 HIS A C 1
ATOM 742 O O . HIS A 1 91 ? 21.552 4.376 -26.012 1.00 88.56 91 HIS A O 1
ATOM 748 N N . LYS A 1 92 ? 21.699 2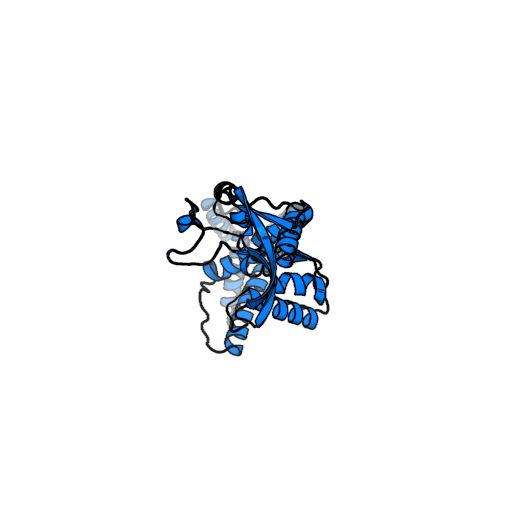.704 -24.536 1.00 90.00 92 LYS A N 1
ATOM 749 C CA . LYS A 1 92 ? 21.041 1.715 -25.405 1.00 90.00 92 LYS A CA 1
ATOM 750 C C . LYS A 1 92 ? 19.525 1.789 -25.244 1.00 90.00 92 LYS A C 1
ATOM 752 O O . LYS A 1 92 ? 19.037 1.932 -24.119 1.00 90.00 92 LYS A O 1
ATOM 757 N N . ARG A 1 93 ? 18.812 1.652 -26.363 1.00 92.00 93 ARG A N 1
ATOM 758 C CA . ARG A 1 93 ? 17.346 1.627 -26.438 1.00 92.00 93 ARG A CA 1
ATOM 759 C C . ARG A 1 93 ? 16.811 0.219 -26.173 1.00 92.00 93 ARG A C 1
ATOM 761 O O . ARG A 1 93 ? 17.393 -0.778 -26.604 1.00 92.00 93 ARG A O 1
ATOM 768 N N . LEU A 1 94 ? 15.724 0.153 -25.417 1.00 93.94 94 LEU A N 1
ATOM 769 C CA . LEU A 1 94 ? 14.965 -1.049 -25.115 1.00 93.94 94 LEU A CA 1
ATOM 770 C C . LEU A 1 94 ? 13.580 -0.873 -25.722 1.00 93.94 94 LEU A C 1
ATOM 772 O O . LEU A 1 94 ? 12.744 -0.178 -25.144 1.00 93.94 94 LEU A O 1
ATOM 776 N N . GLY A 1 95 ? 13.372 -1.495 -26.878 1.00 93.81 95 GLY A N 1
ATOM 777 C CA . GLY A 1 95 ? 12.094 -1.471 -27.575 1.00 93.81 95 GLY A CA 1
ATOM 778 C C . GLY A 1 95 ? 11.088 -2.432 -26.957 1.00 93.81 95 GLY A C 1
ATOM 779 O O . GLY A 1 95 ? 11.452 -3.382 -26.246 1.00 93.81 95 GLY A O 1
ATOM 780 N N . PHE A 1 96 ? 9.811 -2.175 -27.225 1.00 95.50 96 PHE A N 1
ATOM 781 C CA . PHE A 1 96 ? 8.743 -3.113 -26.913 1.00 95.50 96 PHE A CA 1
ATOM 782 C C . PHE A 1 96 ? 9.014 -4.466 -27.587 1.00 95.50 96 PHE A C 1
ATOM 784 O O . PHE A 1 96 ? 9.286 -4.541 -28.782 1.00 95.50 96 PHE A O 1
ATOM 791 N N . ASN A 1 97 ? 8.940 -5.543 -26.806 1.00 94.81 97 ASN A N 1
ATOM 792 C CA . ASN A 1 97 ? 9.084 -6.907 -27.307 1.00 94.81 97 ASN A CA 1
ATOM 793 C C . ASN A 1 97 ? 7.715 -7.599 -27.350 1.00 94.81 97 ASN A C 1
ATOM 795 O O . ASN A 1 97 ? 7.269 -8.035 -28.408 1.00 94.81 97 ASN A O 1
ATOM 799 N N . ARG A 1 98 ? 7.041 -7.709 -26.197 1.00 95.44 98 ARG A N 1
ATOM 800 C CA . ARG A 1 98 ? 5.752 -8.410 -26.095 1.00 95.44 98 ARG A CA 1
ATOM 801 C C . ARG A 1 98 ? 4.976 -8.056 -24.835 1.00 95.44 98 ARG A C 1
ATOM 803 O O . ARG A 1 98 ? 5.547 -7.612 -23.837 1.00 95.44 98 ARG A O 1
ATOM 810 N N . TYR A 1 99 ? 3.685 -8.371 -24.842 1.00 97.00 99 TYR A N 1
ATOM 811 C CA . TYR A 1 99 ? 2.902 -8.474 -23.614 1.00 97.00 99 TYR A CA 1
ATOM 812 C C . TYR A 1 99 ? 3.287 -9.733 -22.832 1.00 97.00 99 TYR A C 1
ATOM 814 O O . TYR A 1 99 ? 3.625 -10.775 -23.398 1.00 97.00 99 TYR A O 1
ATOM 822 N N . ALA A 1 100 ? 3.253 -9.632 -21.512 1.00 96.25 100 ALA A N 1
ATOM 823 C CA . ALA A 1 100 ? 3.497 -10.730 -20.595 1.00 96.25 100 ALA A CA 1
ATOM 824 C C . ALA A 1 100 ? 2.576 -10.584 -19.387 1.00 96.25 100 ALA A C 1
ATOM 826 O O . ALA A 1 100 ? 2.198 -9.478 -19.019 1.00 96.25 100 ALA A O 1
ATOM 827 N N . TYR A 1 101 ? 2.264 -11.694 -18.734 1.00 95.56 101 TYR A N 1
ATOM 828 C CA . TYR A 1 101 ? 1.483 -11.684 -17.506 1.00 95.56 101 TYR A CA 1
ATOM 829 C C . TYR A 1 101 ? 2.174 -12.512 -16.430 1.00 95.56 101 TYR A C 1
ATOM 831 O O . TYR A 1 101 ? 3.033 -13.354 -16.716 1.00 95.56 101 TYR A O 1
ATOM 839 N N . ARG A 1 102 ? 1.824 -12.245 -15.176 1.00 94.06 102 ARG A N 1
ATOM 840 C CA . ARG A 1 102 ? 2.240 -13.042 -14.019 1.00 94.06 102 ARG A CA 1
ATOM 841 C C . ARG A 1 102 ? 1.063 -13.187 -13.076 1.00 94.06 102 ARG A C 1
ATOM 843 O O . ARG A 1 102 ? 0.268 -12.264 -12.955 1.00 94.06 102 ARG A O 1
ATOM 850 N N . HIS A 1 103 ? 0.993 -14.321 -12.396 1.00 93.12 103 HIS A N 1
ATOM 851 C CA . HIS A 1 103 ? 0.112 -14.461 -11.248 1.00 93.12 103 HIS A CA 1
ATOM 852 C C . HIS A 1 103 ? 0.900 -14.158 -9.982 1.00 93.12 103 HIS A C 1
ATOM 854 O O . HIS A 1 103 ? 2.063 -14.560 -9.854 1.00 93.12 103 HIS A O 1
ATOM 860 N N . ASP A 1 104 ? 0.282 -13.430 -9.062 1.00 88.19 104 ASP A N 1
ATOM 861 C CA . ASP A 1 104 ? 0.807 -13.322 -7.712 1.00 88.19 104 ASP A CA 1
ATOM 862 C C . ASP A 1 104 ? 0.620 -14.647 -6.946 1.00 88.19 104 ASP A C 1
ATOM 864 O O . ASP A 1 104 ? 0.057 -15.626 -7.447 1.00 88.19 104 ASP A O 1
ATOM 868 N N . LYS A 1 105 ? 1.096 -14.689 -5.698 1.00 86.19 105 LYS A N 1
ATOM 869 C CA . LYS A 1 105 ? 0.959 -15.862 -4.819 1.00 86.19 105 LYS A CA 1
ATOM 870 C C . LYS A 1 105 ? -0.505 -16.296 -4.616 1.00 86.19 105 LYS A C 1
ATOM 872 O O . LYS A 1 105 ? -0.748 -17.440 -4.242 1.00 86.19 105 LYS A O 1
ATOM 877 N N . TYR A 1 106 ? -1.454 -15.389 -4.826 1.00 85.62 106 TYR A N 1
ATOM 878 C CA . TYR A 1 106 ? -2.877 -15.563 -4.557 1.00 85.62 106 TYR A CA 1
ATOM 879 C C . TYR A 1 106 ? -3.709 -15.726 -5.839 1.00 85.62 106 TYR A C 1
ATOM 881 O O . TYR A 1 106 ? -4.931 -15.793 -5.764 1.00 85.62 106 TYR A O 1
ATOM 889 N N . GLY A 1 107 ? -3.057 -15.844 -7.001 1.00 89.19 107 GLY A N 1
ATOM 890 C CA . GLY A 1 107 ? -3.700 -16.084 -8.290 1.00 89.19 107 GLY A CA 1
ATOM 891 C C . GLY A 1 107 ? -4.138 -14.821 -9.035 1.00 89.19 107 GLY A C 1
ATOM 892 O O . GLY A 1 107 ? -4.610 -14.938 -10.167 1.00 89.19 107 GLY A O 1
ATOM 893 N N . PHE A 1 108 ? -3.938 -13.622 -8.481 1.00 92.25 108 PHE A N 1
ATOM 894 C CA . PHE A 1 108 ? -4.262 -12.373 -9.169 1.00 92.25 108 PHE A CA 1
ATOM 895 C C . PHE A 1 108 ? -3.345 -12.182 -10.379 1.00 92.25 108 PHE A C 1
ATOM 897 O O . PHE A 1 108 ? -2.117 -12.217 -10.258 1.00 92.25 108 PHE A O 1
ATOM 904 N N . LYS A 1 109 ? -3.948 -12.003 -11.557 1.00 95.12 109 LYS A N 1
ATOM 905 C CA . LYS A 1 109 ? -3.231 -11.810 -12.817 1.00 95.12 109 LYS A CA 1
ATOM 906 C C . LYS A 1 109 ? -2.822 -10.347 -12.961 1.00 95.12 109 LYS A C 1
ATOM 908 O O . LYS A 1 109 ? -3.667 -9.463 -12.963 1.00 95.12 109 LYS A O 1
ATOM 913 N N . GLN A 1 110 ? -1.531 -10.120 -13.152 1.00 95.50 110 GLN A N 1
ATOM 914 C CA . GLN A 1 110 ? -0.951 -8.816 -13.445 1.00 95.50 110 GLN A CA 1
ATOM 915 C C . GLN A 1 110 ? -0.418 -8.801 -14.873 1.00 95.50 110 GLN A C 1
ATOM 917 O O . GLN A 1 110 ? 0.350 -9.692 -15.257 1.00 95.50 110 GLN A O 1
ATOM 922 N N . ASP A 1 111 ? -0.784 -7.771 -15.628 1.00 96.00 111 ASP A N 1
ATOM 923 C CA . ASP A 1 111 ? -0.358 -7.590 -17.011 1.00 96.00 111 ASP A CA 1
ATOM 924 C C . ASP A 1 111 ? 0.829 -6.618 -17.101 1.00 96.00 111 ASP A C 1
ATOM 926 O O . ASP A 1 111 ? 0.929 -5.609 -16.400 1.00 96.00 111 ASP A O 1
ATOM 930 N N . PHE A 1 112 ? 1.776 -6.947 -17.975 1.00 96.75 112 PHE A N 1
ATOM 931 C CA . PHE A 1 112 ? 3.026 -6.220 -18.153 1.00 96.75 112 PHE A CA 1
ATOM 932 C C . PHE A 1 112 ? 3.342 -6.053 -19.638 1.00 96.75 112 PHE A C 1
ATOM 934 O O . PHE A 1 112 ? 3.181 -6.978 -20.437 1.00 96.75 112 PHE A O 1
ATOM 941 N N . LYS A 1 113 ? 3.925 -4.909 -19.993 1.00 96.06 113 LYS A N 1
ATOM 942 C CA . LYS A 1 113 ? 4.696 -4.773 -21.231 1.00 96.06 113 LYS A CA 1
ATOM 943 C C . LYS A 1 113 ? 6.153 -5.138 -20.959 1.00 96.06 113 LYS A C 1
ATOM 945 O O . LYS A 1 113 ? 6.754 -4.633 -20.004 1.00 96.06 113 LYS A O 1
ATOM 950 N N . LEU A 1 114 ? 6.707 -6.036 -21.770 1.00 95.69 114 LEU A N 1
ATOM 951 C CA . LEU A 1 114 ? 8.109 -6.432 -21.716 1.00 95.69 114 LEU A CA 1
ATOM 952 C C . LEU A 1 114 ? 8.894 -5.662 -22.775 1.00 95.69 114 LEU A C 1
ATOM 954 O O . LEU A 1 114 ? 8.604 -5.764 -23.964 1.00 95.69 114 LEU A O 1
ATOM 958 N N . TYR A 1 115 ? 9.925 -4.961 -22.318 1.00 94.62 115 TYR A N 1
ATOM 959 C CA . TYR A 1 115 ? 10.894 -4.245 -23.137 1.00 94.62 115 TYR A CA 1
ATOM 960 C C . TYR A 1 115 ? 12.232 -4.963 -23.067 1.00 94.62 115 TYR A C 1
ATOM 962 O O . TYR A 1 115 ? 12.643 -5.412 -21.991 1.00 94.62 115 TYR A O 1
ATOM 970 N N . GLU A 1 116 ? 12.921 -5.074 -24.195 1.00 93.06 116 GLU A N 1
ATOM 971 C CA . GLU A 1 116 ? 14.200 -5.772 -24.285 1.00 93.06 116 GLU A CA 1
ATOM 972 C C . GLU A 1 116 ? 15.207 -4.959 -25.091 1.00 93.06 116 GLU A C 1
ATOM 974 O O . GLU A 1 116 ? 14.894 -4.373 -26.123 1.00 93.06 116 GLU A O 1
ATOM 979 N N . CYS A 1 117 ? 16.441 -4.917 -24.595 1.00 91.38 117 CYS A N 1
ATOM 980 C CA . CYS A 1 117 ? 17.554 -4.353 -25.343 1.00 91.38 117 CYS A CA 1
ATOM 981 C C . CYS A 1 117 ? 17.916 -5.293 -26.494 1.00 91.38 117 CYS A C 1
ATOM 983 O O . CYS A 1 117 ? 18.058 -6.493 -26.266 1.00 91.38 117 CYS A O 1
ATOM 985 N N . TYR A 1 118 ? 18.161 -4.748 -27.685 1.00 86.56 118 TYR A N 1
ATOM 986 C CA . TYR A 1 118 ? 18.557 -5.551 -28.846 1.00 86.56 118 TYR A CA 1
ATOM 987 C C . TYR A 1 118 ? 19.866 -6.315 -28.607 1.00 86.56 118 TYR A C 1
ATOM 989 O O . TYR A 1 118 ? 19.934 -7.525 -28.806 1.00 86.56 118 TYR A O 1
ATOM 997 N N . ASP A 1 119 ? 20.892 -5.620 -28.105 1.00 85.50 119 ASP A N 1
ATOM 998 C CA . ASP A 1 119 ? 22.170 -6.246 -27.779 1.00 85.50 119 ASP A CA 1
ATOM 999 C C . ASP A 1 119 ? 22.840 -5.604 -26.557 1.00 85.50 119 ASP A C 1
ATOM 1001 O O . ASP A 1 119 ? 23.086 -4.397 -26.505 1.00 85.50 119 ASP A O 1
ATOM 1005 N N . CYS A 1 120 ? 23.159 -6.426 -25.558 1.00 84.50 120 CYS A N 1
ATOM 1006 C CA . CYS A 1 120 ? 23.922 -6.054 -24.363 1.00 84.50 120 CYS A CA 1
ATOM 1007 C C . CYS A 1 120 ? 25.352 -6.627 -24.351 1.00 84.50 120 CYS A C 1
ATOM 1009 O O . CYS A 1 120 ? 26.027 -6.547 -23.318 1.00 84.50 120 CYS A O 1
ATOM 1011 N N . SER A 1 121 ? 25.826 -7.198 -25.459 1.00 81.44 121 SER A N 1
ATOM 1012 C CA . SER A 1 121 ? 27.205 -7.671 -25.609 1.00 81.44 121 SER A CA 1
ATOM 1013 C C . SER A 1 121 ? 28.189 -6.517 -25.395 1.00 81.44 121 SER A C 1
ATOM 1015 O O . SER A 1 121 ? 27.936 -5.382 -25.802 1.00 81.44 121 SER A O 1
ATOM 1017 N N . GLY A 1 122 ? 29.257 -6.776 -24.634 1.00 78.38 122 GLY A N 1
ATOM 1018 C CA . GLY A 1 122 ? 30.277 -5.772 -24.301 1.00 78.38 122 GLY A CA 1
ATOM 1019 C C . GLY A 1 122 ? 29.818 -4.601 -23.416 1.00 78.38 122 GLY A C 1
ATOM 1020 O O . GLY A 1 122 ? 30.563 -3.640 -23.270 1.00 78.38 122 GLY A O 1
ATOM 1021 N N . CYS A 1 123 ? 28.615 -4.631 -22.823 1.00 82.38 123 CYS A N 1
ATOM 1022 C CA . CYS A 1 123 ? 28.153 -3.528 -21.973 1.00 82.38 123 CYS A CA 1
ATOM 1023 C C . CYS A 1 123 ? 29.014 -3.416 -20.691 1.00 82.38 123 CYS A C 1
ATOM 1025 O O . CYS A 1 123 ? 29.021 -4.364 -19.898 1.00 82.38 123 CYS A O 1
ATOM 1027 N N . PRO A 1 124 ? 29.678 -2.270 -20.427 1.00 81.31 124 PRO A N 1
ATOM 1028 C CA . PRO A 1 124 ? 30.564 -2.106 -19.265 1.00 81.31 124 PRO A CA 1
ATOM 1029 C C . PRO A 1 124 ? 29.812 -2.219 -17.932 1.00 81.31 124 PRO A C 1
ATOM 1031 O O . PRO A 1 124 ? 30.370 -2.594 -16.906 1.00 81.31 124 PRO A O 1
ATOM 1034 N N . LEU A 1 125 ? 28.506 -1.958 -17.961 1.00 80.94 125 LEU A N 1
ATOM 1035 C CA . LEU A 1 125 ? 27.623 -1.969 -16.800 1.00 80.94 125 LEU A CA 1
ATOM 1036 C C . LEU A 1 125 ? 26.814 -3.279 -16.684 1.00 80.94 125 LEU A C 1
ATOM 1038 O O . LEU A 1 125 ? 25.912 -3.393 -15.854 1.00 80.94 125 LEU A O 1
ATOM 1042 N N . LYS A 1 126 ? 27.122 -4.303 -17.497 1.00 74.75 126 LYS A N 1
ATOM 1043 C CA . LYS A 1 126 ? 26.362 -5.567 -17.564 1.00 74.75 126 LYS A CA 1
ATOM 1044 C C . LYS A 1 126 ? 26.217 -6.251 -16.203 1.00 74.75 126 LYS A C 1
ATOM 1046 O O . LYS A 1 126 ? 25.109 -6.648 -15.853 1.00 74.75 126 LYS A O 1
ATOM 1051 N N . ASN A 1 127 ? 27.296 -6.314 -15.421 1.00 74.25 127 ASN A N 1
ATOM 1052 C CA . ASN A 1 127 ? 27.308 -6.960 -14.101 1.00 74.25 127 ASN A CA 1
ATOM 1053 C C . ASN A 1 127 ? 26.504 -6.191 -13.037 1.00 74.25 127 ASN A C 1
ATOM 1055 O O . ASN A 1 127 ? 26.136 -6.766 -12.018 1.00 74.25 127 ASN A O 1
ATOM 1059 N N . GLN A 1 128 ? 26.217 -4.907 -13.273 1.00 75.44 128 GLN A N 1
ATOM 1060 C CA . GLN A 1 128 ? 25.388 -4.073 -12.397 1.00 75.44 128 GLN A CA 1
ATOM 1061 C C . GLN A 1 128 ? 23.906 -4.111 -12.818 1.00 75.44 128 GLN A C 1
ATOM 1063 O O . GLN A 1 128 ? 23.017 -3.942 -11.986 1.00 75.44 128 GLN A O 1
ATOM 1068 N N . TYR A 1 129 ? 23.615 -4.379 -14.100 1.00 67.56 129 TYR A N 1
ATOM 1069 C CA . TYR A 1 129 ? 22.249 -4.426 -14.642 1.00 67.56 129 TYR A CA 1
ATOM 1070 C C . TYR A 1 129 ? 21.599 -5.805 -14.676 1.00 67.56 129 TYR A C 1
ATOM 1072 O O . TYR A 1 129 ? 20.363 -5.898 -14.683 1.00 67.56 129 TYR A O 1
ATOM 1080 N N . ILE A 1 130 ? 22.404 -6.856 -14.795 1.00 68.75 130 ILE A N 1
ATOM 1081 C CA . ILE A 1 130 ? 21.973 -8.230 -15.033 1.00 68.75 130 ILE A CA 1
ATOM 1082 C C . ILE A 1 130 ? 22.689 -9.105 -14.005 1.00 68.75 130 ILE A C 1
ATOM 1084 O O . ILE A 1 130 ? 23.874 -8.908 -13.745 1.00 68.75 130 ILE A O 1
ATOM 1088 N N . LYS A 1 131 ? 21.973 -10.069 -13.406 1.00 63.28 131 LYS A N 1
ATOM 1089 C CA . LYS A 1 131 ? 22.598 -11.060 -12.517 1.00 63.28 131 LYS A CA 1
ATOM 1090 C C . LYS A 1 131 ? 23.791 -11.697 -13.240 1.00 63.28 131 LYS A C 1
ATOM 1092 O O . LYS A 1 131 ? 23.665 -12.052 -14.418 1.00 63.28 131 LYS A O 1
ATOM 1097 N N . SER A 1 132 ? 24.925 -11.818 -12.546 1.00 52.69 132 SER A N 1
ATOM 1098 C CA . SER A 1 132 ? 26.141 -12.395 -13.122 1.00 52.69 132 SER A CA 1
ATOM 1099 C C . SER A 1 132 ? 25.835 -13.775 -13.723 1.00 52.69 132 SER A C 1
ATOM 1101 O O . SER A 1 132 ? 25.032 -14.534 -13.183 1.00 52.69 132 SER A O 1
ATOM 1103 N N . ASN A 1 133 ? 26.433 -14.061 -14.884 1.00 57.34 133 ASN A N 1
ATOM 1104 C CA . ASN A 1 133 ? 26.274 -15.283 -15.693 1.00 57.34 133 ASN A CA 1
ATOM 1105 C C . ASN A 1 133 ? 25.025 -15.399 -16.588 1.00 57.34 133 ASN A C 1
ATOM 1107 O O . ASN A 1 133 ? 24.871 -16.415 -17.268 1.00 57.34 133 ASN A O 1
ATOM 1111 N N . SER A 1 134 ? 24.163 -14.381 -16.689 1.00 63.34 134 SER A N 1
ATOM 1112 C CA . SER A 1 134 ? 23.095 -14.424 -17.700 1.00 63.34 134 SER A CA 1
ATOM 1113 C C . SER A 1 134 ? 23.611 -14.089 -19.107 1.00 63.34 134 SER A C 1
ATOM 1115 O O . SER A 1 134 ? 24.191 -13.023 -19.341 1.00 63.34 134 SER A O 1
ATOM 1117 N N . LYS A 1 135 ? 23.330 -14.973 -20.074 1.00 67.69 135 LYS A N 1
ATOM 1118 C CA . LYS A 1 135 ? 23.502 -14.708 -21.517 1.00 67.69 135 LYS A CA 1
ATOM 1119 C C . LYS A 1 135 ? 22.402 -13.804 -22.095 1.00 67.69 135 LYS A C 1
ATOM 1121 O O . LYS A 1 135 ? 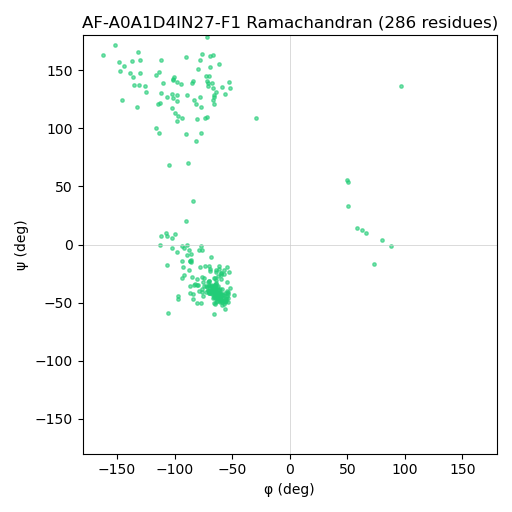22.471 -13.446 -23.262 1.00 67.69 135 LYS A O 1
ATOM 1126 N N . SER A 1 136 ? 21.387 -13.442 -21.306 1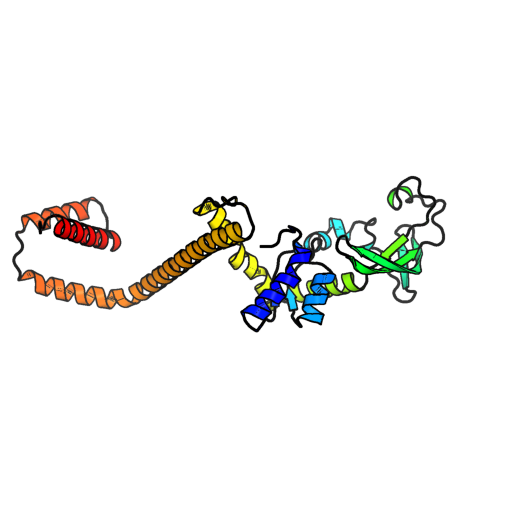.00 77.62 136 SER A N 1
ATOM 1127 C CA . SER A 1 136 ? 20.248 -12.656 -21.784 1.00 77.62 136 SER A CA 1
ATOM 1128 C C . SER A 1 136 ? 20.559 -11.164 -21.893 1.00 77.62 136 SER A C 1
ATOM 1130 O O . SER A 1 136 ? 21.297 -10.610 -21.075 1.00 77.62 136 SER A O 1
ATOM 1132 N N . ASN A 1 137 ? 19.888 -10.490 -22.825 1.00 86.19 137 ASN A N 1
ATOM 1133 C CA . ASN A 1 137 ? 19.837 -9.035 -22.862 1.00 86.19 137 ASN A CA 1
ATOM 1134 C C . ASN A 1 137 ? 19.074 -8.461 -21.659 1.00 86.19 137 ASN A C 1
ATOM 1136 O O . ASN A 1 137 ? 18.341 -9.165 -20.950 1.00 86.19 137 ASN A O 1
ATOM 1140 N N . LYS A 1 138 ? 19.261 -7.161 -21.406 1.00 87.75 138 LYS A N 1
ATOM 1141 C CA . LYS A 1 138 ? 18.519 -6.445 -20.367 1.00 87.75 138 LYS A CA 1
ATOM 1142 C C . LYS A 1 138 ? 17.040 -6.385 -20.748 1.00 87.75 138 LYS A C 1
ATOM 1144 O O . LYS A 1 138 ? 16.697 -5.911 -21.826 1.00 87.75 138 LYS A O 1
ATOM 1149 N N . LYS A 1 139 ? 16.188 -6.833 -19.824 1.00 90.12 139 LYS A N 1
ATOM 1150 C CA . LYS A 1 139 ? 14.727 -6.784 -19.927 1.00 90.12 139 LYS A CA 1
ATOM 1151 C C . LYS A 1 139 ? 14.143 -5.886 -18.844 1.00 90.12 139 LYS A C 1
ATOM 1153 O O . LYS A 1 139 ? 14.651 -5.869 -17.718 1.00 90.12 139 LYS A O 1
ATOM 1158 N N . ILE A 1 140 ? 13.062 -5.191 -19.172 1.00 91.81 140 ILE A N 1
ATOM 1159 C CA . ILE A 1 140 ? 12.224 -4.438 -18.237 1.00 91.81 140 ILE A CA 1
ATOM 1160 C C . ILE A 1 140 ? 10.797 -4.930 -18.412 1.00 91.81 140 ILE A C 1
ATOM 1162 O O . ILE A 1 140 ? 10.331 -5.110 -19.530 1.00 91.81 140 ILE A O 1
ATOM 1166 N N . MET A 1 141 ? 10.103 -5.150 -17.302 1.00 93.19 141 MET A N 1
ATOM 1167 C CA . MET A 1 141 ? 8.666 -5.390 -17.315 1.00 93.19 141 MET A CA 1
ATOM 1168 C C . MET A 1 141 ? 7.993 -4.227 -16.611 1.00 93.19 141 MET A C 1
ATOM 1170 O O . MET A 1 141 ? 8.296 -3.956 -15.447 1.00 93.19 141 MET A O 1
ATOM 1174 N N . LYS A 1 142 ? 7.108 -3.535 -17.324 1.00 94.50 142 LYS A N 1
ATOM 1175 C CA . LYS A 1 142 ? 6.371 -2.384 -16.809 1.00 94.50 142 LYS A CA 1
ATOM 1176 C C . LYS A 1 142 ? 4.895 -2.748 -16.716 1.00 94.50 142 LYS A C 1
ATOM 1178 O O . LYS A 1 142 ? 4.292 -3.147 -17.709 1.00 94.50 142 LYS A O 1
ATOM 1183 N N . ASN A 1 143 ? 4.344 -2.643 -15.512 1.00 95.81 143 ASN A N 1
ATOM 1184 C CA . ASN A 1 143 ? 2.912 -2.776 -15.272 1.00 95.81 143 ASN A CA 1
ATOM 1185 C C . ASN A 1 143 ? 2.299 -1.376 -15.299 1.00 95.81 143 ASN A C 1
ATOM 1187 O O . ASN A 1 143 ? 2.555 -0.577 -14.401 1.00 95.81 143 ASN A O 1
ATOM 1191 N N . TYR A 1 144 ? 1.533 -1.075 -16.343 1.00 94.19 144 TYR A N 1
ATOM 1192 C CA . TYR A 1 144 ? 0.947 0.251 -16.534 1.00 94.19 144 TYR A CA 1
ATOM 1193 C C . TYR A 1 144 ? -0.249 0.508 -15.614 1.00 94.19 144 TYR A C 1
ATOM 1195 O O . TYR A 1 144 ? -0.394 1.633 -15.145 1.00 94.19 144 TYR A O 1
ATOM 1203 N N . ASN A 1 145 ? -1.034 -0.518 -15.274 1.00 95.81 145 ASN A N 1
ATOM 1204 C CA . ASN A 1 145 ? -2.135 -0.394 -14.313 1.00 95.81 145 ASN A CA 1
ATOM 1205 C C . ASN A 1 145 ? -1.609 0.003 -12.931 1.00 95.81 145 ASN A C 1
ATOM 1207 O O . ASN A 1 145 ? -2.106 0.928 -12.293 1.00 95.81 145 ASN A O 1
ATOM 1211 N N . TRP A 1 146 ? -0.533 -0.644 -12.485 1.00 95.75 146 TRP A N 1
ATOM 1212 C CA . TRP A 1 146 ? 0.112 -0.313 -11.222 1.00 95.75 146 TRP A CA 1
ATOM 1213 C C . TRP A 1 146 ? 0.662 1.117 -11.199 1.00 95.75 146 TRP A C 1
ATOM 1215 O O . TRP A 1 146 ? 0.484 1.832 -10.215 1.00 95.75 146 TRP A O 1
ATOM 1225 N N . GLU A 1 147 ? 1.304 1.559 -12.281 1.00 94.94 147 GLU A N 1
ATOM 1226 C CA . GLU A 1 147 ? 1.816 2.932 -12.398 1.00 94.94 147 GLU A CA 1
ATOM 1227 C C . GLU A 1 147 ? 0.688 3.964 -12.448 1.00 94.94 147 GLU A C 1
ATOM 1229 O O . GLU A 1 147 ? 0.790 5.014 -11.810 1.00 94.94 147 GLU A O 1
ATOM 1234 N N . TYR A 1 148 ? -0.418 3.636 -13.119 1.00 96.06 148 TYR A N 1
ATOM 1235 C CA . TYR A 1 148 ? -1.638 4.434 -13.098 1.00 96.06 148 TYR A CA 1
ATOM 1236 C C . TYR A 1 148 ? -2.149 4.615 -11.664 1.00 96.06 148 TYR A C 1
ATOM 1238 O O . TYR A 1 148 ? -2.312 5.750 -11.214 1.00 96.06 148 TYR A O 1
ATOM 1246 N N . PHE A 1 149 ? -2.301 3.536 -10.888 1.00 97.06 149 PHE A N 1
ATOM 1247 C CA . PHE A 1 149 ? -2.738 3.652 -9.493 1.00 97.06 149 PHE A CA 1
ATOM 1248 C C . PHE A 1 149 ? -1.738 4.419 -8.627 1.00 97.06 149 PHE A C 1
ATOM 1250 O O . PHE A 1 149 ? -2.138 5.275 -7.837 1.00 97.06 149 PHE A O 1
ATOM 1257 N N . LYS A 1 150 ? -0.429 4.192 -8.796 1.00 95.69 150 LYS A N 1
ATOM 1258 C CA . LYS A 1 150 ? 0.598 4.982 -8.099 1.00 95.69 150 LYS A CA 1
ATOM 1259 C C . LYS A 1 150 ? 0.454 6.477 -8.382 1.00 95.69 150 LYS A C 1
ATOM 1261 O O . LYS A 1 150 ? 0.629 7.281 -7.461 1.00 95.69 150 LYS A O 1
ATOM 1266 N N . TYR A 1 151 ? 0.183 6.847 -9.632 1.00 95.44 151 TYR A N 1
ATOM 1267 C CA . TYR A 1 151 ? -0.042 8.232 -10.031 1.00 95.44 151 TYR A CA 1
ATOM 1268 C C . TYR A 1 151 ? -1.302 8.795 -9.366 1.00 95.44 151 TYR A C 1
ATOM 1270 O O . TYR A 1 151 ? -1.210 9.813 -8.679 1.00 95.44 151 TYR A O 1
ATOM 1278 N N . GLN A 1 152 ? -2.436 8.093 -9.469 1.00 96.19 152 GLN A N 1
ATOM 1279 C CA . GLN A 1 152 ? -3.708 8.505 -8.862 1.00 96.19 152 GLN A CA 1
ATOM 1280 C C . GLN A 1 152 ? -3.579 8.722 -7.349 1.00 96.19 152 GLN A C 1
ATOM 1282 O O . GLN A 1 152 ? -3.915 9.790 -6.844 1.00 96.19 152 GLN A O 1
ATOM 1287 N N . ILE A 1 153 ? -2.994 7.764 -6.623 1.00 96.38 153 ILE A N 1
ATOM 1288 C CA . ILE A 1 153 ? -2.788 7.868 -5.170 1.00 96.38 153 ILE A CA 1
ATOM 1289 C C . ILE A 1 153 ? -1.863 9.036 -4.810 1.00 96.38 153 ILE A C 1
ATOM 1291 O O . ILE A 1 153 ? -2.093 9.728 -3.816 1.00 96.38 153 ILE A O 1
ATOM 1295 N N . ASN A 1 154 ? -0.812 9.287 -5.599 1.00 95.19 154 ASN A N 1
ATOM 1296 C CA . ASN A 1 154 ? 0.054 10.445 -5.382 1.00 95.19 154 ASN A CA 1
ATOM 1297 C C . ASN A 1 154 ? -0.694 11.767 -5.574 1.00 95.19 154 ASN A C 1
ATOM 1299 O O . ASN A 1 154 ? -0.495 12.672 -4.762 1.00 95.19 154 ASN A O 1
ATOM 1303 N N . GLN A 1 155 ? -1.544 11.873 -6.598 1.00 95.94 155 GLN A N 1
ATOM 1304 C CA . GLN A 1 155 ? -2.352 13.071 -6.826 1.00 95.94 155 GLN A CA 1
ATOM 1305 C C . GLN A 1 155 ? -3.376 13.274 -5.712 1.00 95.94 155 GLN A C 1
ATOM 1307 O O . GLN A 1 155 ? -3.380 14.326 -5.072 1.00 95.94 155 GLN A O 1
ATOM 1312 N N . MET A 1 156 ? -4.147 12.232 -5.388 1.00 95.12 156 MET A N 1
ATOM 1313 C CA . MET A 1 156 ? -5.124 12.273 -4.301 1.00 95.12 156 MET A CA 1
ATOM 1314 C C . MET A 1 156 ? -4.467 12.689 -2.988 1.00 95.12 156 MET A C 1
ATOM 1316 O O . MET A 1 156 ? -4.965 13.580 -2.326 1.00 95.12 156 MET A O 1
ATOM 1320 N N . LEU A 1 157 ? -3.319 12.126 -2.602 1.00 94.12 157 LEU A N 1
ATOM 1321 C CA . LEU A 1 157 ? -2.662 12.480 -1.332 1.00 94.12 157 LEU A CA 1
ATOM 1322 C C . LEU A 1 157 ? -1.879 13.805 -1.364 1.00 94.12 157 LEU A C 1
ATOM 1324 O O . LEU A 1 157 ? -1.349 14.224 -0.329 1.00 94.12 157 LEU A O 1
ATOM 1328 N N . SER A 1 158 ? -1.781 14.454 -2.525 1.00 93.69 158 SER A N 1
ATOM 1329 C CA . SER A 1 158 ? -1.227 15.807 -2.649 1.00 93.69 158 SER A CA 1
ATOM 1330 C C . SER A 1 158 ? -2.286 16.877 -2.384 1.00 93.69 158 SER A C 1
ATOM 1332 O O . SER A 1 158 ? -1.949 17.949 -1.881 1.00 93.69 158 SER A O 1
ATOM 1334 N N . GLU A 1 159 ? -3.559 16.575 -2.645 1.00 96.44 159 GLU A N 1
ATOM 1335 C CA . GLU A 1 159 ? -4.673 17.472 -2.351 1.00 96.44 159 GLU A CA 1
ATOM 1336 C C . GLU A 1 159 ? -4.861 17.657 -0.822 1.00 96.44 159 GLU A C 1
ATOM 1338 O O . GLU A 1 159 ? -4.849 16.681 -0.063 1.00 96.44 159 GLU A O 1
ATOM 1343 N N . PRO A 1 160 ? -5.057 18.895 -0.320 1.00 96.44 160 PRO A N 1
ATOM 1344 C CA . PRO A 1 160 ? -5.169 19.157 1.118 1.00 96.44 160 PRO A CA 1
ATOM 1345 C C . PRO A 1 160 ? -6.310 18.407 1.827 1.00 96.44 160 PRO A C 1
ATOM 1347 O O . PRO A 1 160 ? -6.133 17.954 2.962 1.00 96.44 160 PRO A O 1
ATOM 1350 N N . LYS A 1 161 ? -7.475 18.268 1.178 1.00 95.56 161 LYS A N 1
ATOM 1351 C CA . LYS A 1 161 ? -8.690 17.676 1.766 1.00 95.56 161 LYS A CA 1
ATOM 1352 C C . LYS A 1 161 ? -8.501 16.189 2.068 1.00 95.56 161 LYS A C 1
ATOM 1354 O O . LYS A 1 161 ? -8.582 15.756 3.216 1.00 95.56 161 LYS A O 1
ATOM 1359 N N . THR A 1 162 ? -8.214 15.411 1.040 1.00 95.56 162 THR A N 1
ATOM 1360 C CA . THR A 1 162 ? -7.919 13.969 1.088 1.00 95.56 162 THR A CA 1
ATOM 1361 C C . THR A 1 162 ? -6.688 13.662 1.938 1.00 95.56 162 THR A C 1
ATOM 1363 O O . THR A 1 162 ? -6.706 12.706 2.712 1.00 95.56 162 THR A O 1
ATOM 1366 N N . LYS A 1 163 ? -5.643 14.501 1.894 1.00 95.12 163 LYS A N 1
ATOM 1367 C CA . LYS A 1 163 ? -4.477 14.371 2.781 1.00 95.12 163 LYS A CA 1
ATOM 1368 C C . LYS A 1 163 ? -4.861 14.514 4.253 1.00 95.12 163 LYS A C 1
ATOM 1370 O O . LYS A 1 163 ? -4.371 13.748 5.083 1.00 95.12 163 LYS A O 1
ATOM 1375 N N . ARG A 1 164 ? -5.748 15.457 4.594 1.00 95.31 164 ARG A N 1
ATOM 1376 C CA . ARG A 1 164 ? -6.273 15.606 5.962 1.00 95.31 164 ARG A CA 1
ATOM 1377 C C . ARG A 1 164 ? -7.045 14.360 6.398 1.00 95.31 164 ARG A C 1
ATOM 1379 O O . ARG A 1 164 ? -6.792 13.866 7.492 1.00 95.31 164 ARG A O 1
ATOM 1386 N N . ILE A 1 165 ? -7.919 13.835 5.536 1.00 95.06 165 ILE A N 1
ATOM 1387 C CA . ILE A 1 165 ? -8.678 12.599 5.799 1.00 95.06 165 ILE A CA 1
ATOM 1388 C C . ILE A 1 165 ? -7.723 11.422 6.034 1.00 95.06 165 ILE A C 1
ATOM 1390 O O . ILE A 1 165 ? -7.850 10.712 7.027 1.00 95.06 165 ILE A O 1
ATOM 1394 N N . TYR A 1 166 ? -6.719 11.251 5.171 1.00 94.75 166 TYR A N 1
ATOM 1395 C CA . TYR A 1 166 ? -5.725 10.188 5.315 1.00 94.75 166 TYR A CA 1
ATOM 1396 C C . TYR A 1 166 ? -4.928 10.301 6.625 1.00 94.75 166 TYR A C 1
ATOM 1398 O O . TYR A 1 166 ? -4.720 9.307 7.322 1.00 94.75 166 TYR A O 1
ATOM 1406 N N . ASN A 1 167 ? -4.515 11.517 6.998 1.00 92.25 167 ASN A N 1
ATOM 1407 C CA . ASN A 1 167 ? -3.749 11.758 8.223 1.00 92.25 167 ASN A CA 1
ATOM 1408 C C . ASN A 1 167 ? -4.547 11.466 9.503 1.00 92.25 167 ASN A C 1
ATOM 1410 O O . ASN A 1 167 ? -3.950 11.070 10.505 1.00 92.25 167 ASN A O 1
ATOM 1414 N N . GLN A 1 168 ? -5.875 11.615 9.467 1.00 90.88 168 GLN A N 1
ATOM 1415 C CA . GLN A 1 168 ? -6.755 11.358 10.610 1.00 90.88 168 GLN A CA 1
ATOM 1416 C C . GLN A 1 168 ? -6.664 9.904 11.103 1.00 90.88 168 GLN A C 1
ATOM 1418 O O . GLN A 1 168 ? -6.817 9.648 12.296 1.00 90.88 168 GLN A O 1
ATOM 1423 N N . ARG A 1 169 ? -6.295 8.954 10.230 1.00 87.94 169 ARG A N 1
ATOM 1424 C CA . ARG A 1 169 ? -6.083 7.544 10.599 1.00 87.94 169 ARG A CA 1
ATOM 1425 C C . ARG A 1 169 ? -5.129 7.369 11.783 1.00 87.94 169 ARG A C 1
ATOM 1427 O O . ARG A 1 169 ? -5.365 6.502 12.622 1.00 87.94 169 ARG A O 1
ATOM 1434 N N . LYS A 1 170 ? -4.080 8.196 11.870 1.00 85.06 170 LYS A N 1
ATOM 1435 C CA . LYS A 1 170 ? -3.108 8.141 12.975 1.00 85.06 170 LYS A CA 1
ATOM 1436 C C . LYS A 1 170 ? -3.738 8.484 14.320 1.00 85.06 170 LYS A C 1
ATOM 1438 O O . LYS A 1 170 ? -3.322 7.977 15.347 1.00 85.06 170 LYS A O 1
ATOM 1443 N N . ILE A 1 171 ? -4.754 9.338 14.313 1.00 84.44 171 ILE A N 1
ATOM 1444 C CA . ILE A 1 171 ? -5.453 9.783 15.520 1.00 84.44 171 ILE A CA 1
ATOM 1445 C C . ILE A 1 171 ? -6.572 8.802 15.877 1.00 84.44 171 ILE A C 1
ATOM 1447 O O . ILE A 1 171 ? -6.825 8.556 17.051 1.00 84.44 171 ILE A O 1
ATOM 1451 N N . ASP A 1 172 ? -7.235 8.218 14.883 1.00 81.19 172 ASP A N 1
ATOM 1452 C CA . ASP A 1 172 ? -8.405 7.380 15.140 1.00 81.19 172 ASP A CA 1
ATOM 1453 C C . ASP A 1 172 ? -8.022 5.937 15.497 1.00 81.19 172 ASP A C 1
ATOM 1455 O O . ASP A 1 172 ? -8.599 5.345 16.409 1.00 81.19 172 ASP A O 1
ATOM 1459 N N . VAL A 1 173 ? -7.045 5.366 14.785 1.00 81.00 173 VAL A N 1
ATOM 1460 C CA . VAL A 1 173 ? -6.729 3.931 14.847 1.00 81.00 173 VAL A CA 1
ATOM 1461 C C . VAL A 1 173 ? -5.575 3.636 15.806 1.00 81.00 173 VAL A C 1
ATOM 1463 O O . VAL A 1 173 ? -5.664 2.703 16.606 1.00 81.00 173 VAL A O 1
ATOM 1466 N N . GLU A 1 174 ? -4.493 4.421 15.766 1.00 81.75 174 GLU A N 1
ATOM 1467 C CA . GLU A 1 174 ? -3.294 4.140 16.572 1.00 81.75 174 GLU A CA 1
ATOM 1468 C C . GLU A 1 174 ? -3.560 4.201 18.086 1.00 81.75 174 GLU A C 1
ATOM 1470 O O . GLU A 1 174 ? -3.099 3.295 18.788 1.00 81.75 174 GLU A O 1
ATOM 1475 N N . PRO A 1 175 ? -4.353 5.155 18.624 1.00 84.81 175 PRO A N 1
ATOM 1476 C CA . PRO A 1 175 ? -4.633 5.187 20.055 1.00 84.81 175 PRO A CA 1
ATOM 1477 C C . PRO A 1 175 ? -5.403 3.965 20.534 1.00 84.81 175 PRO A C 1
ATOM 1479 O O . PRO A 1 175 ? -5.147 3.501 21.638 1.00 84.81 175 PRO A O 1
ATOM 1482 N N . VAL A 1 176 ? -6.302 3.397 19.722 1.00 85.31 176 VAL A N 1
ATOM 1483 C CA . VAL A 1 176 ? -7.042 2.179 20.092 1.00 85.31 176 VAL A CA 1
ATOM 1484 C C . VAL A 1 176 ? -6.066 1.027 20.335 1.00 85.31 176 VAL A C 1
ATOM 1486 O O . VAL A 1 176 ? -6.107 0.397 21.392 1.00 85.31 176 VAL A O 1
ATOM 1489 N N . PHE A 1 177 ? -5.131 0.800 19.409 1.00 85.62 177 PHE A N 1
ATOM 1490 C CA . PHE A 1 177 ? -4.101 -0.229 19.568 1.00 85.62 177 PHE A CA 1
ATOM 1491 C C . PHE A 1 177 ? -3.102 0.091 20.684 1.00 85.62 177 PHE A C 1
ATOM 1493 O O . PHE A 1 177 ? -2.678 -0.813 21.407 1.00 85.62 177 PHE A O 1
ATOM 1500 N N . GLY A 1 178 ? -2.746 1.366 20.855 1.00 88.00 178 GLY A N 1
ATOM 1501 C CA . GLY A 1 178 ? -1.916 1.833 21.963 1.00 88.00 178 GLY A CA 1
ATOM 1502 C C . GLY A 1 178 ? -2.567 1.548 23.315 1.00 88.00 178 GLY A C 1
ATOM 1503 O O . GLY A 1 178 ? -1.928 0.975 24.191 1.00 88.00 178 GLY A O 1
ATOM 1504 N N . PHE A 1 179 ? -3.859 1.848 23.464 1.00 87.56 179 PHE A N 1
ATOM 1505 C CA . PHE A 1 179 ? -4.624 1.578 24.681 1.00 87.56 179 PHE A CA 1
ATOM 1506 C C . PHE A 1 179 ? -4.753 0.086 24.970 1.00 87.56 179 PHE A C 1
ATOM 1508 O O . PHE A 1 179 ? -4.548 -0.324 26.113 1.00 87.56 179 PHE A O 1
ATOM 1515 N N . MET A 1 180 ? -5.038 -0.730 23.949 1.00 89.69 180 MET A N 1
ATOM 1516 C CA . MET A 1 180 ? -5.066 -2.188 24.100 1.00 89.69 180 MET A CA 1
ATOM 1517 C C . MET A 1 180 ? -3.761 -2.705 24.705 1.00 89.69 180 MET A C 1
ATOM 1519 O O . MET A 1 180 ? -3.788 -3.445 25.684 1.00 89.69 180 MET A O 1
ATOM 1523 N N . LYS A 1 181 ? -2.619 -2.280 24.160 1.00 89.19 181 LYS A N 1
ATOM 1524 C CA . LYS A 1 181 ? -1.310 -2.785 24.587 1.00 89.19 181 LYS A CA 1
ATOM 1525 C C . LYS A 1 181 ? -0.844 -2.178 25.909 1.00 89.19 181 LYS A C 1
ATOM 1527 O O . LYS A 1 181 ? -0.453 -2.919 26.801 1.00 89.19 181 LYS A O 1
ATOM 1532 N N . ALA A 1 182 ? -0.871 -0.853 26.029 1.00 89.44 182 ALA A N 1
ATOM 1533 C CA . ALA A 1 182 ? -0.255 -0.136 27.143 1.00 89.44 182 ALA A CA 1
ATOM 1534 C C . ALA A 1 182 ? -1.144 -0.069 28.391 1.00 89.44 182 ALA A C 1
ATOM 1536 O O . ALA A 1 182 ? -0.620 -0.108 29.497 1.00 89.44 182 ALA A O 1
ATOM 1537 N N . ILE A 1 183 ? -2.471 0.034 28.231 1.00 85.00 183 ILE A N 1
ATOM 1538 C CA . ILE A 1 183 ? -3.395 0.145 29.373 1.00 85.00 183 ILE A CA 1
ATOM 1539 C C . ILE A 1 183 ? -3.990 -1.207 29.740 1.00 85.00 183 ILE A C 1
ATOM 1541 O O . ILE A 1 183 ? -4.023 -1.557 30.913 1.00 85.00 183 ILE A O 1
ATOM 1545 N N . LEU A 1 184 ? -4.467 -1.968 28.754 1.00 86.69 184 LEU A N 1
ATOM 1546 C CA . LEU A 1 184 ? -5.105 -3.260 29.025 1.00 86.69 184 LEU A CA 1
ATOM 1547 C C . LEU A 1 184 ? -4.103 -4.422 29.078 1.00 86.69 184 LEU A C 1
ATOM 1549 O O . LEU A 1 184 ? -4.503 -5.548 29.354 1.00 86.69 184 LEU A O 1
ATOM 1553 N N . GLY A 1 185 ? -2.818 -4.180 28.784 1.00 90.19 185 GLY A N 1
ATOM 1554 C CA . GLY A 1 185 ? -1.795 -5.232 28.720 1.00 90.19 185 GLY A CA 1
ATOM 1555 C C . GLY A 1 185 ? -2.053 -6.275 27.623 1.00 90.19 185 GLY A C 1
ATOM 1556 O O . GLY A 1 185 ? -1.425 -7.336 27.603 1.00 90.19 185 GLY A O 1
ATOM 1557 N N . PHE A 1 186 ? -2.981 -5.999 26.702 1.00 91.00 186 PHE A N 1
ATOM 1558 C CA . PHE A 1 186 ? -3.462 -6.950 25.710 1.00 91.00 186 PHE A CA 1
ATOM 1559 C C . PHE A 1 186 ? -2.494 -7.019 24.527 1.00 91.00 186 PHE A C 1
ATOM 1561 O O . PHE A 1 186 ? -2.594 -6.276 23.549 1.00 91.00 186 PHE A O 1
ATOM 1568 N N . THR A 1 187 ? -1.510 -7.909 24.639 1.00 89.81 187 THR A N 1
ATOM 1569 C CA . THR A 1 187 ? -0.457 -8.109 23.628 1.00 89.81 187 THR A CA 1
ATOM 1570 C C . THR A 1 187 ? -0.625 -9.399 22.826 1.00 89.81 187 THR A C 1
ATOM 1572 O O . THR A 1 187 ? -0.055 -9.522 21.743 1.00 89.81 187 THR A O 1
ATOM 1575 N N . ARG A 1 188 ? -1.428 -10.346 23.325 1.00 91.62 188 ARG A N 1
ATOM 1576 C CA . ARG A 1 188 ? -1.717 -11.639 22.695 1.00 91.62 188 ARG A CA 1
ATOM 1577 C C . ARG A 1 188 ? -3.132 -12.101 23.036 1.00 91.62 188 ARG A C 1
ATOM 1579 O O . ARG A 1 188 ? -3.664 -11.716 24.071 1.00 91.62 188 ARG A O 1
ATOM 1586 N N . MET A 1 189 ? -3.691 -12.966 22.194 1.00 91.44 189 MET A N 1
ATOM 1587 C CA . MET A 1 189 ? -4.952 -13.656 22.487 1.00 91.44 189 MET A CA 1
ATOM 1588 C C . MET A 1 189 ? -4.739 -14.698 23.588 1.00 91.44 189 MET A C 1
ATOM 1590 O O . MET A 1 189 ? -3.734 -15.419 23.572 1.00 91.44 189 MET A O 1
ATOM 1594 N N . SER A 1 190 ? -5.688 -14.805 24.513 1.00 93.25 190 SER A N 1
ATOM 1595 C CA . SER A 1 190 ? -5.673 -15.799 25.594 1.00 93.25 190 SER A CA 1
ATOM 1596 C C . SER A 1 190 ? -6.317 -17.114 25.160 1.00 93.25 190 SER A C 1
ATOM 1598 O O . SER A 1 190 ? -6.031 -18.166 25.731 1.00 93.25 190 SER A O 1
ATOM 1600 N N . VAL A 1 191 ? -7.174 -17.078 24.133 1.00 94.62 191 VAL A N 1
ATOM 1601 C CA . VAL A 1 191 ? -7.900 -18.254 23.634 1.00 94.62 191 VAL A CA 1
ATOM 1602 C C . VAL A 1 191 ? -7.440 -18.680 22.237 1.00 94.62 191 VAL A C 1
ATOM 1604 O O . VAL A 1 191 ? -6.880 -17.903 21.466 1.00 94.62 191 VAL A O 1
ATOM 1607 N N . ARG A 1 192 ? -7.706 -19.945 21.887 1.00 92.25 192 ARG A N 1
ATOM 1608 C CA . ARG A 1 192 ? -7.453 -20.511 20.550 1.00 92.25 192 ARG A CA 1
ATOM 1609 C C . ARG A 1 192 ? -8.762 -20.862 19.845 1.00 92.25 192 ARG A C 1
ATOM 1611 O O . ARG A 1 192 ? -9.717 -21.284 20.490 1.00 92.25 192 ARG A O 1
ATOM 1618 N N . GLY A 1 193 ? -8.773 -20.749 18.519 1.00 92.50 193 GLY A N 1
ATOM 1619 C CA . GLY A 1 193 ? -9.942 -21.003 17.669 1.00 92.50 193 GLY A CA 1
ATOM 1620 C C . GLY A 1 193 ? -10.696 -19.719 17.317 1.00 92.50 193 GLY A C 1
ATOM 1621 O O . GLY A 1 193 ? -10.910 -18.865 18.176 1.00 92.50 193 GLY A O 1
ATOM 1622 N N . ILE A 1 194 ? -11.092 -19.583 16.046 1.00 90.38 194 ILE A N 1
ATOM 1623 C CA . ILE A 1 194 ? -11.606 -18.328 15.467 1.00 90.38 194 ILE A CA 1
ATOM 1624 C C . ILE A 1 194 ? -12.770 -17.757 16.276 1.00 90.38 194 ILE A C 1
ATOM 1626 O O . ILE A 1 194 ? -12.769 -16.566 16.574 1.00 90.38 194 ILE A O 1
ATOM 1630 N N . ASP A 1 195 ? -13.742 -18.580 16.661 1.00 92.94 195 ASP A N 1
ATOM 1631 C CA . ASP A 1 195 ? -14.940 -18.081 17.343 1.00 92.94 195 ASP A CA 1
ATOM 1632 C C . ASP A 1 195 ? -14.654 -17.629 18.771 1.00 92.94 195 ASP A C 1
ATOM 1634 O O . ASP A 1 195 ? -15.194 -16.620 19.225 1.00 92.94 195 ASP A O 1
ATOM 1638 N N . LYS A 1 196 ? -13.758 -18.334 19.472 1.00 94.38 196 LYS A N 1
ATOM 1639 C CA . LYS A 1 196 ? -13.305 -17.917 20.802 1.00 94.38 196 LYS A CA 1
ATOM 1640 C C . LYS A 1 196 ? -12.530 -16.599 20.702 1.00 94.38 196 LYS A C 1
ATOM 1642 O O . LYS A 1 196 ? -12.823 -15.677 21.454 1.00 94.38 196 LYS A O 1
ATOM 1647 N N . VAL A 1 197 ? -11.628 -16.482 19.724 1.00 93.38 197 VAL A N 1
ATOM 1648 C CA . VAL A 1 197 ? -10.841 -15.262 19.466 1.00 93.38 197 VAL A CA 1
ATOM 1649 C C . VAL A 1 197 ? -11.742 -14.078 19.100 1.00 93.38 197 VAL A C 1
ATOM 1651 O O . VAL A 1 197 ? -11.544 -12.975 19.601 1.00 93.38 197 VAL A O 1
ATOM 1654 N N . LYS A 1 198 ? -12.770 -14.290 18.265 1.00 91.75 198 LYS A N 1
ATOM 1655 C CA . LYS A 1 198 ? -13.772 -13.259 17.942 1.00 91.75 198 LYS A CA 1
ATOM 1656 C C . LYS A 1 198 ? -14.478 -12.747 19.201 1.00 91.75 198 LYS A C 1
ATOM 1658 O O . LYS A 1 198 ? -14.642 -11.539 19.337 1.00 91.75 198 LYS A O 1
ATOM 1663 N N . ARG A 1 199 ? -14.870 -13.641 20.119 1.00 93.50 199 ARG A N 1
ATOM 1664 C CA . ARG A 1 199 ? -15.516 -13.262 21.389 1.00 93.50 199 ARG A CA 1
ATOM 1665 C C . ARG A 1 199 ? -14.576 -12.497 22.317 1.00 93.50 199 ARG A C 1
ATOM 1667 O O . ARG A 1 199 ? -14.972 -11.455 22.827 1.00 93.50 199 ARG A O 1
ATOM 1674 N N . GLU A 1 200 ? -13.342 -12.973 22.493 1.00 93.81 200 GLU A N 1
ATOM 1675 C CA . GLU A 1 200 ? -12.322 -12.282 23.298 1.00 93.81 200 GLU A CA 1
ATOM 1676 C C . GLU A 1 200 ? -12.084 -10.856 22.780 1.00 93.81 200 GLU A C 1
ATOM 1678 O O . GLU A 1 200 ? -12.162 -9.892 23.542 1.00 93.81 200 GLU A O 1
ATOM 1683 N N . LEU A 1 201 ? -11.897 -10.703 21.464 1.00 91.88 201 LEU A N 1
ATOM 1684 C CA . LEU A 1 201 ? -11.744 -9.388 20.848 1.00 91.88 201 LEU A CA 1
ATOM 1685 C C . LEU A 1 201 ? -13.005 -8.522 21.001 1.00 91.88 201 LEU A C 1
ATOM 1687 O O . LEU A 1 201 ? -12.895 -7.316 21.209 1.00 91.88 201 LEU A O 1
ATOM 1691 N N . GLY A 1 202 ? -14.197 -9.119 20.928 1.00 92.19 202 GLY A N 1
ATOM 1692 C CA . GLY A 1 202 ? -15.463 -8.424 21.164 1.00 92.19 202 GLY A CA 1
ATOM 1693 C C . GLY A 1 202 ? -15.537 -7.797 22.558 1.00 92.19 202 GLY A C 1
ATOM 1694 O O . GLY A 1 202 ? -15.840 -6.610 22.673 1.00 92.19 202 GLY A O 1
ATOM 1695 N N . PHE A 1 203 ? -15.183 -8.551 23.606 1.00 92.56 203 PHE A N 1
ATOM 1696 C CA . PHE A 1 203 ? -15.125 -8.025 24.976 1.00 92.56 203 PHE A CA 1
ATOM 1697 C C . PHE A 1 203 ? -14.089 -6.908 25.127 1.00 92.56 203 PHE A C 1
ATOM 1699 O O . PHE A 1 203 ? -14.382 -5.877 25.734 1.00 92.56 203 PHE A O 1
ATOM 1706 N N . LEU A 1 204 ? -12.906 -7.072 24.527 1.00 91.25 204 LEU A N 1
ATOM 1707 C CA . LEU A 1 204 ? -11.856 -6.052 24.540 1.00 91.25 204 LEU A CA 1
ATOM 1708 C C . LEU A 1 204 ? -12.337 -4.733 23.914 1.00 91.25 204 LEU A C 1
ATOM 1710 O O . LEU A 1 204 ? -12.190 -3.662 24.504 1.00 91.25 204 LEU A O 1
ATOM 1714 N N . LEU A 1 205 ? -12.942 -4.811 22.726 1.00 90.19 205 LEU A N 1
ATOM 1715 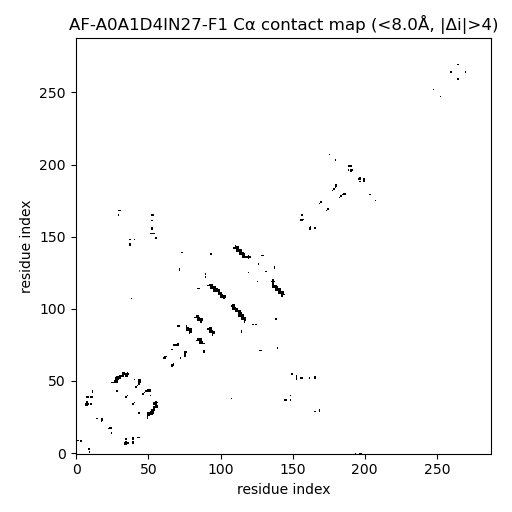C CA . LEU A 1 205 ? -13.478 -3.649 22.015 1.00 90.19 205 LEU A CA 1
ATOM 1716 C C . LEU A 1 205 ? -14.643 -3.005 22.777 1.00 90.19 205 LEU A C 1
ATOM 1718 O O . LEU A 1 205 ? -14.733 -1.778 22.835 1.00 90.19 205 LEU A O 1
ATOM 1722 N N . MET A 1 206 ? -15.502 -3.807 23.410 1.00 91.25 206 MET A N 1
ATOM 1723 C CA . MET A 1 206 ? -16.589 -3.309 24.252 1.00 91.25 206 MET A CA 1
ATOM 1724 C C . MET A 1 206 ? -16.055 -2.519 25.452 1.00 91.25 206 MET A C 1
ATOM 1726 O O . MET A 1 206 ? -16.519 -1.405 25.696 1.00 91.25 206 MET A O 1
ATOM 1730 N N . ALA A 1 207 ? -15.043 -3.036 26.154 1.00 90.00 207 AL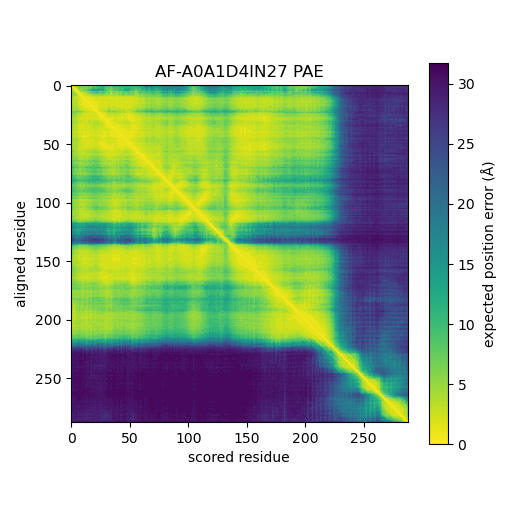A A N 1
ATOM 1731 C CA . ALA A 1 207 ? -14.417 -2.340 27.279 1.00 90.00 207 ALA A CA 1
ATOM 1732 C C . ALA A 1 207 ? -13.814 -0.986 26.857 1.00 90.00 207 ALA A C 1
ATOM 1734 O O . ALA A 1 207 ? -14.002 0.026 27.538 1.00 90.00 207 ALA A O 1
ATOM 1735 N N . LEU A 1 208 ? -13.147 -0.937 25.698 1.00 87.75 208 LEU A N 1
ATOM 1736 C CA . LEU A 1 208 ? -12.606 0.308 25.140 1.00 87.75 208 LEU A CA 1
ATOM 1737 C C . LEU A 1 208 ? -13.705 1.312 24.779 1.00 87.75 208 LEU A C 1
ATOM 1739 O O . LEU A 1 208 ? -13.569 2.502 25.075 1.00 87.75 208 LEU A O 1
ATOM 1743 N N . ASN A 1 209 ? -14.805 0.840 24.188 1.00 87.00 209 ASN A N 1
ATOM 1744 C CA . ASN A 1 209 ? -15.953 1.684 23.866 1.00 87.00 209 ASN A CA 1
ATOM 1745 C C . ASN A 1 209 ? -16.603 2.260 25.133 1.00 87.00 209 ASN A C 1
ATOM 1747 O O . ASN A 1 209 ? -16.844 3.466 25.187 1.00 87.00 209 ASN A O 1
ATOM 1751 N N . VAL A 1 210 ? -16.813 1.446 26.176 1.00 88.00 210 VAL A N 1
ATOM 1752 C CA . VAL A 1 210 ? -17.341 1.910 27.475 1.00 88.00 210 VAL A CA 1
ATOM 1753 C C . VAL A 1 210 ? -16.431 2.981 28.076 1.00 88.00 210 VAL A C 1
ATOM 1755 O O . VAL A 1 210 ? -16.907 4.055 28.441 1.00 88.00 210 VAL A O 1
ATOM 1758 N N . ARG A 1 211 ? -15.113 2.748 28.105 1.00 86.00 211 ARG A N 1
ATOM 1759 C CA . ARG A 1 211 ? -14.135 3.737 28.584 1.00 86.00 211 ARG A CA 1
ATOM 1760 C C . ARG A 1 211 ? -14.224 5.054 27.806 1.00 86.00 211 ARG A C 1
ATOM 1762 O O . ARG A 1 211 ? -14.190 6.120 28.418 1.00 86.00 211 ARG A O 1
ATOM 1769 N N . LYS A 1 212 ? -14.359 4.999 26.475 1.00 84.44 212 LYS A N 1
ATOM 1770 C CA . LYS A 1 212 ? -14.500 6.195 25.628 1.00 84.44 212 LYS A CA 1
ATOM 1771 C C . LYS A 1 212 ? -15.779 6.970 25.953 1.00 84.44 212 LYS A C 1
ATOM 1773 O O . LYS A 1 212 ? -15.718 8.188 26.087 1.00 84.44 212 LYS A O 1
ATOM 1778 N N . ILE A 1 213 ? -16.903 6.275 26.136 1.00 86.25 213 ILE A N 1
ATOM 1779 C CA . ILE A 1 213 ? -18.185 6.888 26.519 1.00 86.25 213 ILE A CA 1
ATOM 1780 C C . ILE A 1 213 ? -18.072 7.571 27.887 1.00 86.25 213 ILE A C 1
ATOM 1782 O O . ILE A 1 213 ? -18.517 8.706 28.041 1.00 86.25 213 ILE A O 1
ATOM 1786 N N . VAL A 1 214 ? -17.455 6.913 28.873 1.00 86.75 214 VAL A N 1
ATOM 1787 C CA . VAL A 1 214 ? -17.262 7.486 30.216 1.00 86.75 214 VAL A CA 1
ATOM 1788 C C . VAL A 1 214 ? -16.391 8.742 30.159 1.00 86.75 214 VAL A C 1
ATOM 1790 O O . VAL A 1 214 ? -16.762 9.758 30.740 1.00 86.75 214 VAL A O 1
ATOM 1793 N N . ALA A 1 215 ? -15.286 8.714 29.408 1.00 82.56 215 ALA A N 1
ATOM 1794 C CA . ALA A 1 215 ? -14.423 9.882 29.234 1.00 82.56 215 ALA A CA 1
ATOM 1795 C C . ALA A 1 215 ? -15.154 11.047 28.542 1.00 82.56 215 ALA A C 1
ATOM 1797 O O . ALA A 1 215 ? -15.069 12.184 28.998 1.00 82.56 215 ALA A O 1
ATOM 1798 N N . GLN A 1 216 ? -15.925 10.769 27.485 1.00 80.94 216 GLN A N 1
ATOM 1799 C CA . GLN A 1 216 ? -16.741 11.786 26.813 1.00 80.94 216 GLN A CA 1
ATOM 1800 C C . GLN A 1 216 ? -17.771 12.399 27.764 1.00 80.94 216 GLN A C 1
ATOM 1802 O O . GLN A 1 216 ? -17.889 13.621 27.832 1.00 80.94 216 GLN A O 1
ATOM 1807 N N . ARG A 1 217 ? -18.471 11.568 28.547 1.00 78.31 217 ARG A N 1
ATOM 1808 C CA . ARG A 1 217 ? -19.419 12.049 29.559 1.00 78.31 217 ARG A CA 1
ATOM 1809 C C . ARG A 1 217 ? -18.730 12.936 30.589 1.00 78.31 217 ARG A C 1
ATOM 1811 O O . ARG A 1 217 ? -19.236 14.019 30.837 1.00 78.31 217 ARG A O 1
ATOM 1818 N N . ALA A 1 218 ? -17.576 12.534 31.123 1.00 76.56 218 ALA A N 1
ATOM 1819 C CA . ALA A 1 218 ? -16.812 13.357 32.063 1.00 76.56 218 ALA A CA 1
ATOM 1820 C C . ALA A 1 218 ? -16.470 14.735 31.470 1.00 76.56 218 ALA A C 1
ATOM 1822 O O . ALA A 1 218 ? -16.785 15.747 32.081 1.00 76.56 218 ALA A O 1
ATOM 1823 N N . THR A 1 219 ? -15.967 14.791 30.229 1.00 75.50 219 THR A N 1
ATOM 1824 C CA . THR A 1 219 ? -15.660 16.079 29.574 1.00 75.50 219 THR A CA 1
ATOM 1825 C C . THR A 1 219 ? -16.891 16.954 29.321 1.00 75.50 219 THR A C 1
ATOM 1827 O O . THR A 1 219 ? -16.792 18.177 29.367 1.00 75.50 219 THR A O 1
ATOM 1830 N N . LEU A 1 220 ? -18.050 16.348 29.041 1.00 68.69 220 LEU A N 1
ATOM 1831 C CA . LEU A 1 220 ? -19.313 17.075 28.893 1.00 68.69 220 LEU A CA 1
ATOM 1832 C C . LEU A 1 220 ? -19.799 17.610 30.244 1.00 68.69 220 LEU A C 1
ATOM 1834 O O . LEU A 1 220 ? -20.235 18.754 30.317 1.00 68.69 220 LEU A O 1
ATOM 1838 N N . PHE A 1 221 ? -19.681 16.812 31.308 1.00 64.62 221 PHE A N 1
ATOM 1839 C CA . PHE A 1 221 ? -19.982 17.258 32.665 1.00 64.62 221 PHE A CA 1
ATOM 1840 C C . PHE A 1 221 ? -19.063 18.399 33.100 1.00 64.62 221 PHE A C 1
ATOM 1842 O O . PHE A 1 221 ? -19.569 19.370 33.642 1.00 64.62 221 PHE A O 1
ATOM 1849 N N . ASP A 1 222 ? -17.760 18.333 32.822 1.00 60.31 222 ASP A N 1
ATOM 1850 C CA . ASP A 1 222 ? -16.814 19.395 33.185 1.00 60.31 222 ASP A CA 1
ATOM 1851 C C . ASP A 1 222 ? -17.101 20.709 32.436 1.00 60.31 222 ASP A C 1
ATOM 1853 O O . ASP A 1 222 ? -17.087 21.773 33.049 1.00 60.31 222 ASP A O 1
ATOM 1857 N N . LYS A 1 223 ? -17.463 20.647 31.144 1.00 58.22 223 LYS A N 1
ATOM 1858 C CA . LYS A 1 223 ? -17.896 21.828 30.368 1.00 58.22 223 LYS A CA 1
ATOM 1859 C C . LYS A 1 223 ? -19.211 22.426 30.865 1.00 58.22 223 LYS A C 1
ATOM 1861 O O . LYS A 1 223 ? -19.353 23.643 30.900 1.00 58.22 223 LYS A O 1
ATOM 1866 N N . ASN A 1 224 ? -20.170 21.586 31.249 1.00 52.97 224 ASN A N 1
ATOM 1867 C CA . ASN A 1 224 ? -21.429 22.066 31.820 1.00 52.97 224 ASN A CA 1
ATOM 1868 C C . ASN A 1 224 ? -21.217 22.648 33.224 1.00 52.97 224 ASN A C 1
ATOM 1870 O O . ASN A 1 224 ? -21.850 23.635 33.574 1.00 52.97 224 ASN A O 1
ATOM 1874 N N . LYS A 1 225 ? -20.249 22.124 33.985 1.00 49.50 225 LYS A N 1
ATOM 1875 C CA . LYS A 1 225 ? -19.886 22.627 35.313 1.00 49.50 225 LYS A CA 1
ATOM 1876 C C . LYS A 1 225 ? -19.307 24.047 35.287 1.00 49.50 225 LYS A C 1
ATOM 1878 O O . LYS A 1 225 ? -19.506 24.777 36.249 1.00 49.50 225 LYS A O 1
ATOM 1883 N N . GLU A 1 226 ? -18.648 24.473 34.205 1.00 48.84 226 GLU A N 1
ATOM 1884 C CA . GLU A 1 226 ? -18.217 25.875 34.043 1.00 48.84 226 GLU A CA 1
ATOM 1885 C C . GLU A 1 226 ? -19.404 26.850 33.925 1.00 48.84 226 GLU A C 1
ATOM 1887 O O . GLU A 1 226 ? -19.339 27.944 34.482 1.00 48.84 226 GLU A O 1
ATOM 1892 N N . ASN A 1 227 ? -20.512 26.439 33.294 1.00 45.75 227 ASN A N 1
ATOM 1893 C CA . ASN A 1 227 ? -21.747 27.234 33.222 1.00 45.75 227 ASN A CA 1
ATOM 1894 C C . ASN A 1 227 ? -22.620 27.090 34.484 1.00 45.75 227 ASN A C 1
ATOM 1896 O O . ASN A 1 227 ? -23.249 28.057 34.917 1.00 45.75 227 ASN A O 1
ATOM 1900 N N . ASP A 1 228 ? -22.621 25.911 35.109 1.00 46.41 228 ASP A N 1
ATOM 1901 C CA . ASP A 1 228 ? -23.396 25.630 36.322 1.00 46.41 228 ASP A CA 1
ATOM 1902 C C . ASP A 1 228 ? -22.737 26.197 37.589 1.00 46.41 228 ASP A C 1
ATOM 1904 O O . ASP A 1 228 ? -23.425 26.406 38.586 1.00 46.41 228 ASP A O 1
ATOM 1908 N N . ASN A 1 229 ? -21.434 26.509 37.579 1.00 47.41 229 ASN A N 1
ATOM 1909 C CA . ASN A 1 229 ? -20.739 27.069 38.744 1.00 47.41 229 ASN A CA 1
ATOM 1910 C C . ASN A 1 229 ? -21.344 28.406 39.215 1.00 47.41 229 ASN A C 1
ATOM 1912 O O . ASN A 1 229 ? -21.343 28.667 40.412 1.00 47.41 229 ASN A O 1
ATOM 1916 N N . PHE A 1 230 ? -21.934 29.226 38.335 1.00 46.16 230 PHE A N 1
ATOM 1917 C CA . PHE A 1 230 ? -22.615 30.462 38.759 1.00 46.16 230 PHE A CA 1
ATOM 1918 C C . PHE A 1 230 ? -23.952 30.177 39.479 1.00 46.16 230 PHE A C 1
ATOM 1920 O O . PHE A 1 230 ? -24.312 30.842 40.455 1.00 46.16 230 PHE A O 1
ATOM 1927 N N . TYR A 1 231 ? -24.671 29.138 39.044 1.00 42.22 231 TYR A N 1
ATOM 1928 C CA . TYR A 1 231 ? -25.938 28.711 39.648 1.00 42.22 231 TYR A CA 1
ATOM 1929 C C . TYR A 1 231 ? -25.731 27.885 40.927 1.00 42.22 231 TYR A C 1
ATOM 1931 O O . TYR A 1 231 ? -26.486 28.020 41.885 1.00 42.22 231 TYR A O 1
ATOM 1939 N N . ILE A 1 232 ? -24.673 27.077 40.995 1.00 45.16 232 ILE A N 1
ATOM 1940 C CA . ILE A 1 232 ? -24.332 26.283 42.181 1.00 45.16 232 ILE A CA 1
ATOM 1941 C C . ILE A 1 232 ? -23.792 27.185 43.299 1.00 45.16 232 ILE A C 1
ATOM 1943 O O . ILE A 1 232 ? -24.227 27.027 44.435 1.00 45.16 232 ILE A O 1
ATOM 1947 N N . ILE A 1 233 ? -22.954 28.189 42.996 1.00 47.53 233 ILE A N 1
ATOM 1948 C CA . ILE A 1 233 ? -22.493 29.167 44.004 1.00 47.53 233 ILE A CA 1
ATOM 1949 C C . ILE A 1 233 ? -23.677 29.959 44.585 1.00 47.53 233 ILE A C 1
ATOM 1951 O O . ILE A 1 233 ? -23.727 30.194 45.791 1.00 47.53 233 ILE A O 1
ATOM 1955 N N . SER A 1 234 ? -24.664 30.336 43.764 1.00 43.31 234 SER A N 1
ATOM 1956 C CA . SER A 1 234 ? -25.851 31.054 44.258 1.00 43.31 234 SER A CA 1
ATOM 1957 C C . SER A 1 234 ? -26.777 30.170 45.104 1.00 43.31 234 SER A C 1
ATOM 1959 O O . SER A 1 234 ? -27.299 30.641 46.113 1.00 43.31 234 SER 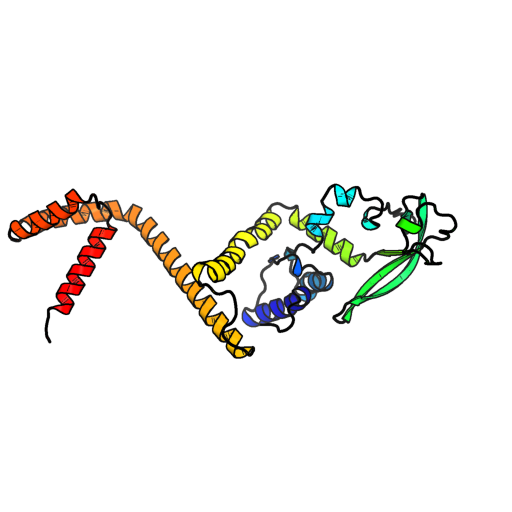A O 1
ATOM 1961 N N . ILE A 1 235 ? -26.922 28.881 44.774 1.00 46.78 235 ILE A N 1
ATOM 1962 C CA . ILE A 1 235 ? -27.679 27.916 45.590 1.00 46.78 235 ILE A CA 1
ATOM 1963 C C . ILE A 1 235 ? -26.942 27.587 46.900 1.00 46.78 235 ILE A C 1
ATOM 1965 O O . ILE A 1 235 ? -27.579 27.524 47.950 1.00 46.78 235 ILE A O 1
ATOM 1969 N N . GLU A 1 236 ? -25.616 27.430 46.881 1.00 46.91 236 GLU A N 1
ATOM 1970 C CA . GLU A 1 236 ? -24.819 27.157 48.087 1.00 46.91 236 GLU A CA 1
ATOM 1971 C C . GLU A 1 236 ? -24.838 28.331 49.077 1.00 46.91 236 GLU A C 1
ATOM 1973 O O . GLU A 1 236 ? -24.934 28.094 50.280 1.00 46.91 236 GLU A O 1
ATOM 1978 N N . ILE A 1 237 ? -24.853 29.586 48.605 1.00 49.38 237 ILE A N 1
ATOM 1979 C CA . ILE A 1 237 ? -25.037 30.768 49.470 1.00 49.38 237 ILE A CA 1
ATOM 1980 C C . ILE A 1 237 ? -26.422 30.748 50.138 1.00 49.38 237 ILE A C 1
ATOM 1982 O O . ILE A 1 237 ? -26.530 30.995 51.338 1.00 49.38 237 ILE A O 1
ATOM 1986 N N . ILE A 1 238 ? -27.477 30.400 49.394 1.00 44.38 238 ILE A N 1
ATOM 1987 C CA . ILE A 1 238 ? -28.849 30.327 49.923 1.00 44.38 238 ILE A CA 1
ATOM 1988 C C . ILE A 1 238 ? -28.981 29.199 50.957 1.00 44.38 238 ILE A C 1
ATOM 1990 O O . ILE A 1 238 ? -29.557 29.407 52.025 1.00 44.38 238 ILE A O 1
ATOM 1994 N N . VAL A 1 239 ? -28.397 28.025 50.696 1.00 46.16 239 VAL A N 1
ATOM 1995 C CA . VAL A 1 239 ? -28.394 26.896 51.643 1.00 46.16 239 VAL A CA 1
ATOM 1996 C C . VAL A 1 239 ? -27.545 27.212 52.882 1.00 46.16 239 VAL A C 1
ATOM 1998 O O . VAL A 1 239 ? -27.962 26.896 53.993 1.00 46.16 239 VAL A O 1
ATOM 2001 N N . PHE A 1 240 ? -26.408 27.900 52.738 1.00 45.62 240 PHE A N 1
ATOM 2002 C CA . PHE A 1 240 ? -25.583 28.336 53.873 1.00 45.62 240 PHE A CA 1
ATOM 2003 C C . PHE A 1 240 ? -26.305 29.367 54.760 1.00 45.62 240 PHE A C 1
ATOM 2005 O O . PHE A 1 240 ? -26.187 29.314 55.985 1.00 45.62 240 PHE A O 1
ATOM 2012 N N . CYS A 1 241 ? -27.109 30.259 54.169 1.00 46.47 241 CYS A N 1
ATOM 2013 C CA . CYS A 1 241 ? -27.980 31.171 54.915 1.00 46.47 241 CYS A CA 1
ATOM 2014 C C . CYS A 1 241 ? -29.130 30.443 55.634 1.00 46.47 241 CYS A C 1
ATOM 2016 O O . CYS A 1 241 ? -29.464 30.830 56.748 1.00 46.47 241 CYS A O 1
ATOM 2018 N N . LEU A 1 242 ? -29.698 29.386 55.040 1.00 39.75 242 LEU A N 1
ATOM 2019 C CA . LEU A 1 242 ? -30.829 28.632 55.606 1.00 39.75 242 LEU A CA 1
ATOM 2020 C C . LEU A 1 242 ? -30.422 27.612 56.686 1.00 39.75 242 LEU A C 1
ATOM 2022 O O . LEU A 1 242 ? -31.204 27.327 57.588 1.00 39.75 242 LEU A O 1
ATOM 2026 N N . VAL A 1 243 ? -29.209 27.055 56.622 1.00 47.34 243 VAL A N 1
ATOM 2027 C CA . VAL A 1 243 ? -28.739 26.016 57.565 1.00 47.34 243 VAL A CA 1
ATOM 2028 C C . VAL A 1 243 ? -28.142 26.612 58.848 1.00 47.34 243 VAL A C 1
ATOM 2030 O O . VAL A 1 243 ? -28.008 25.906 59.846 1.00 47.34 243 VAL A O 1
ATOM 2033 N N . ARG A 1 244 ? -27.855 27.922 58.889 1.00 42.44 244 ARG A N 1
ATOM 2034 C CA . ARG A 1 244 ? -27.359 28.601 60.102 1.00 42.44 244 ARG A CA 1
ATOM 2035 C C . ARG A 1 244 ? -28.343 28.537 61.281 1.00 42.44 244 ARG A C 1
ATOM 2037 O O . ARG A 1 244 ? -27.910 28.650 62.425 1.00 42.44 244 ARG A O 1
ATOM 2044 N N . ASP A 1 245 ? -29.624 28.306 60.998 1.00 41.97 245 ASP A N 1
ATOM 2045 C CA . ASP A 1 245 ? -30.697 28.231 61.995 1.00 41.97 245 ASP A CA 1
ATOM 2046 C C . ASP A 1 245 ? -30.992 26.796 62.476 1.00 41.97 245 ASP A C 1
ATOM 2048 O O . ASP A 1 245 ? -31.828 26.598 63.358 1.00 41.97 245 ASP A O 1
ATOM 2052 N N . ILE A 1 246 ? -30.292 25.778 61.950 1.00 47.25 246 ILE A N 1
ATOM 2053 C CA . ILE A 1 246 ? -30.496 24.373 62.328 1.00 47.25 246 ILE A CA 1
ATOM 2054 C C . ILE A 1 246 ? -29.249 23.855 63.055 1.00 47.25 246 ILE A C 1
ATOM 2056 O O . ILE A 1 246 ? -28.249 23.451 62.468 1.00 47.25 246 ILE A O 1
ATOM 2060 N N . TYR A 1 247 ? -29.352 23.913 64.380 1.00 48.03 247 TYR A N 1
ATOM 2061 C CA . TYR A 1 247 ? -28.439 23.434 65.418 1.00 48.03 247 TYR A CA 1
ATOM 2062 C C . TYR A 1 247 ? -27.583 22.207 65.022 1.00 48.03 247 TYR A C 1
ATOM 2064 O O . TYR A 1 247 ? -28.062 21.074 64.993 1.00 48.03 247 TYR A O 1
ATOM 2072 N N . VAL A 1 248 ? -26.276 22.411 64.827 1.00 45.59 248 VAL A N 1
ATOM 2073 C CA . VAL A 1 248 ? -25.256 21.348 64.891 1.00 45.59 248 VAL A CA 1
ATOM 2074 C C . VAL A 1 248 ? -24.195 21.776 65.916 1.00 45.59 248 VAL A C 1
ATOM 2076 O O . VAL A 1 248 ? -23.724 22.914 65.847 1.00 45.59 248 VAL A O 1
ATOM 2079 N N . PRO A 1 249 ? -23.790 20.922 66.881 1.00 46.09 249 PRO A N 1
ATOM 2080 C CA . PRO A 1 249 ? -22.841 21.317 67.920 1.00 46.09 249 PRO A CA 1
ATOM 2081 C C . PRO A 1 249 ? -21.473 21.670 67.322 1.00 46.09 249 PRO A C 1
ATOM 2083 O O . PRO A 1 249 ? -20.892 20.896 66.556 1.00 46.09 249 PRO A O 1
ATOM 2086 N N . ALA A 1 250 ? -20.928 22.818 67.731 1.00 45.94 250 ALA A N 1
ATOM 2087 C CA . ALA A 1 250 ? -19.724 23.445 67.176 1.00 45.94 250 ALA A CA 1
ATOM 2088 C C . ALA A 1 250 ? -18.472 22.536 67.099 1.00 45.94 250 ALA A C 1
ATOM 2090 O O . ALA A 1 250 ? -17.596 22.751 66.261 1.00 45.94 250 ALA A O 1
ATOM 2091 N N . CYS A 1 251 ? -18.385 21.489 67.928 1.00 45.59 251 CYS A N 1
ATOM 2092 C CA . CYS A 1 251 ? -17.197 20.636 68.038 1.00 45.59 251 CYS A CA 1
ATOM 2093 C C . CYS A 1 251 ? -16.921 19.739 66.815 1.00 45.59 251 CYS A C 1
ATOM 2095 O O . CYS A 1 251 ? -15.756 19.462 66.524 1.00 45.59 251 CYS A O 1
ATOM 2097 N N . PHE A 1 252 ? -17.948 19.289 66.083 1.00 45.81 252 PHE A N 1
ATOM 2098 C CA . PHE A 1 252 ? -17.739 18.443 64.894 1.00 45.81 252 PHE A CA 1
ATOM 2099 C C . PHE A 1 252 ? -17.358 19.262 63.656 1.00 45.81 252 PHE A C 1
ATOM 2101 O O . PHE A 1 252 ? -16.507 18.847 62.868 1.00 45.81 252 PHE A O 1
ATOM 2108 N N . ILE A 1 253 ? -17.922 20.465 63.536 1.00 49.44 253 ILE A N 1
ATOM 2109 C CA . ILE A 1 253 ? -17.654 21.383 62.426 1.00 49.44 253 ILE A CA 1
ATOM 2110 C C . ILE A 1 253 ? -16.217 21.923 62.510 1.00 49.44 253 ILE A C 1
ATOM 2112 O O . ILE A 1 253 ? -15.505 21.924 61.509 1.00 49.44 253 ILE A O 1
ATOM 2116 N N . LEU A 1 254 ? -15.734 22.281 63.706 1.00 45.50 254 LEU A N 1
ATOM 2117 C CA . LEU A 1 254 ? -14.372 22.803 63.896 1.00 45.50 254 LEU A CA 1
ATOM 2118 C C . LEU A 1 254 ? -13.270 21.779 63.569 1.00 45.50 254 LEU A C 1
ATOM 2120 O O . LEU A 1 254 ? -12.251 22.149 62.984 1.00 45.50 254 LEU A O 1
ATOM 2124 N N . LYS A 1 255 ? -13.478 20.488 63.870 1.00 49.34 255 LYS A N 1
ATOM 2125 C CA . LYS A 1 255 ? -12.524 19.421 63.505 1.00 49.34 255 LYS A CA 1
ATOM 2126 C C . LYS A 1 255 ? -12.505 19.135 62.004 1.00 49.34 255 LYS A C 1
ATOM 2128 O O . LYS A 1 255 ? -11.429 18.938 61.445 1.00 49.34 255 LYS A O 1
ATOM 2133 N N . ALA A 1 256 ? -13.667 19.150 61.350 1.00 48.91 256 ALA A N 1
ATOM 2134 C CA . ALA A 1 256 ? -13.755 18.963 59.904 1.00 48.91 256 ALA A CA 1
ATOM 2135 C C . ALA A 1 256 ? -13.127 20.143 59.143 1.00 48.91 256 ALA A C 1
ATOM 2137 O O . ALA A 1 256 ? -12.348 19.930 58.218 1.00 48.91 256 ALA A O 1
ATOM 2138 N N . ILE A 1 257 ? -13.384 21.380 59.583 1.00 48.94 257 ILE A N 1
ATOM 2139 C CA . ILE A 1 257 ? -12.789 22.581 58.984 1.00 48.94 257 ILE A CA 1
ATOM 2140 C C . ILE A 1 257 ? -11.272 22.606 59.210 1.00 48.94 257 ILE A C 1
ATOM 2142 O O . ILE A 1 257 ? -10.540 22.818 58.252 1.00 48.94 257 ILE A O 1
ATOM 2146 N N . SER A 1 258 ? -10.782 22.304 60.420 1.00 45.41 258 SER A N 1
ATOM 2147 C CA . SER A 1 258 ? -9.338 22.259 60.711 1.00 45.41 258 SER A CA 1
ATOM 2148 C C . SER A 1 258 ? -8.587 21.196 59.895 1.00 45.41 258 SER A C 1
ATOM 2150 O O . SER A 1 258 ? -7.455 21.432 59.473 1.00 45.41 258 SER A O 1
ATOM 2152 N N . TYR A 1 259 ? -9.207 20.042 59.632 1.00 47.59 259 TYR A N 1
ATOM 2153 C CA . TYR A 1 259 ? -8.619 19.003 58.780 1.00 47.59 259 TYR A CA 1
ATOM 2154 C C . TYR A 1 259 ? -8.571 19.413 57.298 1.00 47.59 259 TYR A C 1
ATOM 2156 O O . TYR A 1 259 ? -7.618 19.081 56.589 1.00 47.59 259 TYR A O 1
ATOM 2164 N N . MET A 1 260 ? -9.580 20.159 56.837 1.00 44.78 260 MET A N 1
ATOM 2165 C CA . MET A 1 260 ? -9.680 20.648 55.459 1.00 44.78 260 MET A CA 1
ATOM 2166 C C . MET A 1 260 ? -8.740 21.835 55.194 1.00 44.78 260 MET A C 1
ATOM 2168 O O . MET A 1 260 ? -8.120 21.887 54.132 1.00 44.78 260 MET A O 1
ATOM 2172 N N . THR A 1 261 ? -8.572 22.747 56.160 1.00 45.78 261 THR A N 1
ATOM 2173 C CA . THR A 1 261 ? -7.677 23.911 56.036 1.00 45.78 261 THR A CA 1
ATOM 2174 C C . THR A 1 261 ? -6.200 23.538 56.145 1.00 45.78 261 THR A C 1
ATOM 2176 O O . THR A 1 261 ? -5.389 24.097 55.413 1.00 45.78 261 THR A O 1
ATOM 2179 N N . ASN A 1 262 ? -5.837 22.554 56.977 1.00 40.56 262 ASN A N 1
ATOM 2180 C CA . ASN A 1 262 ? -4.437 22.135 57.138 1.00 40.56 262 ASN A CA 1
ATOM 2181 C C . ASN A 1 262 ? -3.872 21.335 55.953 1.00 40.56 262 ASN A C 1
ATOM 2183 O O . ASN A 1 262 ? -2.656 21.244 55.816 1.00 40.56 262 ASN A O 1
ATOM 2187 N N . ASN A 1 263 ? -4.721 20.766 55.090 1.00 42.59 263 ASN A N 1
ATOM 2188 C CA . ASN A 1 263 ? -4.280 19.907 53.985 1.00 42.59 263 ASN A CA 1
ATOM 2189 C C . ASN A 1 263 ? -4.487 20.510 52.581 1.00 42.59 263 ASN A C 1
ATOM 2191 O O . ASN A 1 263 ? -4.258 19.823 51.590 1.00 42.59 263 ASN A O 1
ATOM 2195 N N . ASN A 1 264 ? -4.898 21.780 52.472 1.00 42.53 264 ASN A N 1
ATOM 2196 C CA . ASN A 1 264 ? -5.030 22.511 51.199 1.00 42.53 264 ASN A CA 1
ATOM 2197 C C . ASN A 1 264 ? -5.838 21.777 50.096 1.00 42.53 264 ASN A C 1
ATOM 2199 O O . ASN A 1 264 ? -5.582 21.932 48.901 1.00 42.53 264 ASN A O 1
ATOM 2203 N N . TYR A 1 265 ? -6.851 20.988 50.471 1.00 45.84 265 TYR A N 1
ATOM 2204 C CA . TYR A 1 265 ? -7.699 20.261 49.519 1.00 45.84 265 TYR A CA 1
ATOM 2205 C C . TYR A 1 265 ? -8.905 21.099 49.063 1.00 45.84 265 TYR A C 1
ATOM 2207 O O . TYR A 1 265 ? -10.052 20.774 49.360 1.00 45.84 265 TYR A O 1
ATOM 2215 N N . ASN A 1 266 ? -8.664 22.144 48.269 1.00 45.94 266 ASN A N 1
ATOM 2216 C CA . ASN A 1 266 ? -9.717 22.954 47.630 1.00 45.94 266 ASN A CA 1
ATOM 2217 C C . ASN A 1 266 ? -10.239 22.352 46.310 1.00 45.94 266 ASN A C 1
ATOM 2219 O O . ASN A 1 266 ? -10.542 23.067 45.358 1.00 45.94 266 ASN A O 1
ATOM 2223 N N . SER A 1 267 ? -10.362 21.026 46.224 1.00 44.84 267 SER A N 1
ATOM 2224 C CA . SER A 1 267 ? -10.995 20.395 45.064 1.00 44.84 267 SER A CA 1
ATOM 2225 C C . SER A 1 267 ? -12.419 19.967 45.416 1.00 44.84 267 SER A C 1
ATOM 2227 O O . SER A 1 267 ? -12.653 19.250 46.382 1.00 44.84 267 SER A O 1
ATOM 2229 N N . VAL A 1 268 ? -13.399 20.341 44.597 1.00 45.62 268 VAL A N 1
ATOM 2230 C CA . VAL A 1 268 ? -14.796 19.870 44.710 1.00 45.62 268 VAL A CA 1
ATOM 2231 C C . VAL A 1 268 ? -14.886 18.326 44.714 1.00 45.62 268 VAL A C 1
ATOM 2233 O O . VAL A 1 268 ? -15.862 17.746 45.186 1.00 45.62 268 VAL A O 1
ATOM 2236 N N . CYS A 1 269 ? -13.840 17.639 44.237 1.00 40.75 269 CYS A N 1
ATOM 2237 C CA . CYS A 1 269 ? -13.685 16.189 44.330 1.00 40.75 269 CYS A CA 1
ATOM 2238 C C . CYS A 1 269 ? -13.574 15.692 45.778 1.00 40.75 269 CYS A C 1
ATOM 2240 O O . CYS A 1 269 ? -14.275 14.750 46.138 1.00 40.75 269 CYS A O 1
ATOM 2242 N N . THR A 1 270 ? -12.752 16.316 46.626 1.00 41.47 270 THR A N 1
ATOM 2243 C CA . THR A 1 270 ? -12.533 15.862 48.011 1.00 41.47 270 THR A CA 1
ATOM 2244 C C . THR A 1 270 ? -13.797 15.979 48.861 1.00 41.47 270 THR A C 1
ATOM 2246 O O . THR A 1 270 ? -14.087 15.075 49.639 1.00 41.47 270 THR A O 1
ATOM 2249 N N . ILE A 1 271 ? -14.617 17.008 48.632 1.00 47.56 271 ILE A N 1
ATOM 2250 C CA . ILE A 1 271 ? -15.913 17.183 49.311 1.00 47.56 271 ILE A CA 1
ATOM 2251 C C . ILE A 1 271 ? -16.923 16.115 48.860 1.00 47.56 271 ILE A C 1
ATOM 2253 O O . ILE A 1 271 ? -17.629 15.546 49.689 1.00 47.56 271 ILE A O 1
ATOM 2257 N N . ARG A 1 272 ? -16.945 15.758 47.567 1.00 48.84 272 ARG A N 1
ATOM 2258 C CA . ARG A 1 272 ? -17.790 14.669 47.041 1.00 48.84 272 ARG A CA 1
ATOM 2259 C C . ARG A 1 272 ? -17.376 13.292 47.564 1.00 48.84 272 ARG A C 1
ATOM 2261 O O . ARG A 1 272 ? -18.249 12.485 47.871 1.00 48.84 272 ARG A O 1
ATOM 2268 N N . TYR A 1 273 ? -16.073 13.034 47.692 1.00 43.53 273 TYR A N 1
ATOM 2269 C CA . TYR A 1 273 ? -15.559 11.800 48.297 1.00 43.53 273 TYR A CA 1
ATOM 2270 C C . TYR A 1 273 ? -15.889 11.722 49.787 1.00 43.53 273 TYR A C 1
ATOM 2272 O O . TYR A 1 273 ? -16.311 10.666 50.241 1.00 43.53 273 TYR A O 1
ATOM 2280 N N . LEU A 1 274 ? -15.782 12.829 50.528 1.00 43.62 274 LEU A N 1
ATOM 2281 C CA . LEU A 1 274 ? -16.208 12.898 51.928 1.00 43.62 274 LEU A CA 1
ATOM 2282 C C . LEU A 1 274 ? -17.714 12.658 52.072 1.00 43.62 274 LEU A C 1
ATOM 2284 O O . LEU A 1 274 ? -18.111 11.868 52.918 1.00 43.62 274 LEU A O 1
ATOM 2288 N N . TYR A 1 275 ? -18.548 13.241 51.209 1.00 49.25 275 TYR A N 1
ATOM 2289 C CA . TYR A 1 275 ? -19.997 13.021 51.240 1.00 49.25 275 TYR A CA 1
ATOM 2290 C C . TYR A 1 275 ? -20.376 11.567 50.915 1.00 49.25 275 TYR A C 1
ATOM 2292 O O . TYR A 1 275 ? -21.200 10.970 51.606 1.00 49.25 275 TYR A O 1
ATOM 2300 N N . ALA A 1 276 ? -19.723 10.963 49.916 1.00 47.50 276 ALA A N 1
ATOM 2301 C CA . ALA A 1 276 ? -19.907 9.554 49.572 1.00 47.50 276 ALA A CA 1
ATOM 2302 C C . ALA A 1 276 ? -19.388 8.612 50.675 1.00 47.50 276 ALA A C 1
ATOM 2304 O O . ALA A 1 276 ? -20.012 7.590 50.945 1.00 47.50 276 ALA A O 1
ATOM 2305 N N . PHE A 1 277 ? -18.287 8.965 51.347 1.00 43.22 277 PHE A N 1
ATOM 2306 C CA . PHE A 1 277 ? -17.729 8.212 52.473 1.00 43.22 277 PHE A CA 1
ATOM 2307 C C . PHE A 1 277 ? -18.623 8.307 53.718 1.00 43.22 277 PHE A C 1
ATOM 2309 O O . PHE A 1 277 ? -18.872 7.297 54.370 1.00 43.22 277 PHE A O 1
ATOM 2316 N N . PHE A 1 278 ? -19.192 9.485 54.000 1.00 47.94 278 PHE A N 1
ATOM 2317 C CA . PHE A 1 278 ? -20.188 9.673 55.059 1.00 47.94 278 PHE A CA 1
ATOM 2318 C C . PHE A 1 278 ? -21.499 8.932 54.758 1.00 47.94 278 PHE A C 1
ATOM 2320 O O . PHE A 1 278 ? -22.054 8.312 55.661 1.00 47.94 278 PHE A O 1
ATOM 2327 N N . GLN A 1 279 ? -21.963 8.908 53.502 1.00 47.72 279 GLN A N 1
ATOM 2328 C CA . GLN A 1 279 ? -23.104 8.074 53.107 1.00 47.72 279 GLN A CA 1
ATOM 2329 C C . GLN A 1 279 ? -22.798 6.577 53.257 1.00 47.72 279 GLN A C 1
ATOM 2331 O O . GLN A 1 279 ? -23.639 5.851 53.777 1.00 47.72 279 GLN A O 1
ATOM 2336 N N . LEU A 1 280 ? -21.600 6.111 52.886 1.00 40.97 280 LEU A N 1
ATOM 2337 C CA . LEU A 1 280 ? -21.211 4.704 53.049 1.00 40.97 280 LEU A CA 1
ATOM 2338 C C . LEU A 1 280 ? -21.150 4.285 54.527 1.00 40.97 280 LEU A C 1
ATOM 2340 O O . LEU A 1 280 ? -21.617 3.208 54.880 1.00 40.97 280 LEU A O 1
ATOM 2344 N N . ILE A 1 281 ? -20.613 5.145 55.398 1.00 42.44 281 ILE A N 1
ATOM 2345 C CA . ILE A 1 281 ? -20.548 4.898 56.847 1.00 42.44 281 ILE A CA 1
ATOM 2346 C C . ILE A 1 281 ? -21.953 4.866 57.460 1.00 42.44 281 ILE A C 1
ATOM 2348 O O . ILE A 1 281 ? -22.236 3.990 58.274 1.00 42.44 281 ILE A O 1
ATOM 2352 N N . MET A 1 282 ? -22.848 5.762 57.035 1.00 45.41 282 MET A N 1
ATOM 2353 C CA . MET A 1 282 ? -24.237 5.776 57.504 1.00 45.41 282 MET A CA 1
ATOM 2354 C C . MET A 1 282 ? -25.037 4.558 57.021 1.00 45.41 282 MET A C 1
ATOM 2356 O O . MET A 1 282 ? -25.852 4.048 57.778 1.00 45.41 282 MET A O 1
ATOM 2360 N N . TYR A 1 283 ? -24.784 4.045 55.811 1.00 46.03 283 TYR A N 1
ATOM 2361 C CA . TYR A 1 283 ? -25.424 2.816 55.316 1.00 46.03 283 TYR A CA 1
ATOM 2362 C C . TYR A 1 283 ? -24.871 1.536 55.965 1.00 46.03 283 TYR A C 1
ATOM 2364 O O . TYR A 1 283 ? -25.604 0.559 56.088 1.00 46.03 283 TYR A O 1
ATOM 2372 N N . CYS A 1 284 ? -23.607 1.527 56.401 1.00 37.78 284 CYS A N 1
ATOM 2373 C CA . CYS A 1 284 ? -22.981 0.361 57.037 1.00 37.78 284 CYS A CA 1
ATOM 2374 C C . CYS A 1 284 ? -23.212 0.265 58.558 1.00 37.78 284 CYS A C 1
ATOM 2376 O O . CYS A 1 284 ? -22.945 -0.786 59.135 1.00 37.78 284 CYS A O 1
ATOM 2378 N N . LEU A 1 285 ? -23.676 1.334 59.216 1.00 38.28 285 LEU A N 1
ATOM 2379 C CA . LEU A 1 285 ? -23.907 1.378 60.671 1.00 38.28 285 LEU A CA 1
ATOM 2380 C C . LEU A 1 285 ? -25.380 1.234 61.080 1.00 38.28 285 LEU A C 1
ATOM 2382 O O . LEU A 1 285 ? -25.688 1.341 62.264 1.00 38.28 285 LEU A O 1
ATOM 2386 N N . ILE A 1 286 ? -26.281 0.968 60.133 1.00 39.16 286 ILE A N 1
ATOM 2387 C CA . ILE A 1 286 ? -27.676 0.626 60.427 1.00 39.16 286 ILE A CA 1
ATOM 2388 C C . ILE A 1 286 ? -27.785 -0.906 60.376 1.00 39.16 286 ILE A C 1
ATOM 2390 O O . ILE A 1 286 ? -27.715 -1.472 59.283 1.00 39.16 286 ILE A O 1
ATOM 2394 N N . PRO A 1 287 ? -27.911 -1.607 61.517 1.00 35.97 287 PRO A N 1
ATOM 2395 C CA . PRO A 1 287 ? -28.330 -2.999 61.494 1.00 35.97 287 PRO A CA 1
ATOM 2396 C C . PRO A 1 287 ? -29.794 -3.051 61.034 1.00 35.97 287 PRO A C 1
ATOM 2398 O O . PRO A 1 287 ? -30.587 -2.196 61.430 1.00 35.97 287 PRO A O 1
ATOM 2401 N N . LEU A 1 288 ? -30.120 -4.025 60.176 1.00 40.94 288 LEU A N 1
ATOM 2402 C CA . LEU A 1 288 ? -31.504 -4.395 59.846 1.00 40.94 288 LEU A CA 1
ATOM 2403 C C . LEU A 1 288 ? -32.325 -4.669 61.112 1.00 40.94 288 LEU A C 1
ATOM 2405 O O . LEU A 1 288 ? -31.771 -5.320 62.028 1.00 40.94 288 LEU A O 1
#

Sequence (288 aa):
MYQNPTDTITIIPFLTMIKETYGRLPEYIVADAGYGSESNYMAIIDDFNRTPLITYGMFIKDKTKKFKSDIFNTQNWKCDETNDEFICPNHKRLGFNRYAYRHDKYGFKQDFKLYECYDCSGCPLKNQYIKSNSKSNKKIMKNYNWEYFKYQINQMLSEPKTKRIYNQRKIDVEPVFGFMKAILGFTRMSVRGIDKVKRELGFLLMALNVRKIVAQRATLFDKNKENDNFYIISIEIIVFCLVRDIYVPACFILKAISYMTNNNYNSVCTIRYLYAFFQLIMYCLIPL

Secondary structure (DSSP, 8-state):
--S---HHHHHHHHHHHHHHHHS---SEEEE-GGG--HHHHHIIIIIS--EEEE--TTTTGGGSHHHHT-TT-GGGSEEETTTTEEEPTTS-EEEEEEEEEEE-TT--EEEEEEEEES--TT-TTHHHHS-TT--SPPEEEE-HHHHHHHHHHHHHTTSHHHHHHHHHHHHHTHHHHHHHHHTS---S-SS-SHHHHHHHHHHHHHHHHHHHHHHHHHHHHHHHHHHHHHHHHHHHHHHHHHHTTS---HHHHHHHHHHHHHTT---HHHHHHHHHHHHHHHHHS---

Radius of gyration: 33.41 Å; Cα contacts (8 Å, |Δi|>4): 247; chains: 1; bounding box: 62×52×98 Å

Solvent-accessible surface area (backbone atoms only — not comparable to full-atom values): 16924 Å² total; per-residue (Å²): 139,73,89,68,86,56,49,55,73,46,52,64,61,50,53,50,52,45,30,72,75,66,75,56,75,69,65,66,46,72,56,56,38,67,44,37,41,62,72,44,53,47,42,35,44,71,75,63,66,32,44,70,47,40,47,38,77,54,57,68,55,67,69,34,68,72,54,62,69,33,78,83,42,73,90,65,44,54,67,42,78,91,76,53,27,37,40,44,92,83,72,46,61,19,38,71,70,46,81,47,74,46,63,51,101,85,64,55,77,44,63,26,46,30,25,37,30,86,76,52,81,89,44,91,56,42,73,81,76,40,71,82,89,62,92,67,51,59,70,47,74,47,43,62,69,52,51,50,50,54,48,52,42,53,54,50,55,65,39,72,69,56,31,51,59,49,56,45,48,62,68,66,50,48,53,56,56,48,42,37,38,74,72,67,63,52,80,70,81,93,59,77,58,71,70,50,39,53,49,54,51,48,53,54,53,48,53,52,51,53,51,51,53,53,52,52,49,50,54,51,51,56,60,50,43,68,67,41,47,66,58,49,54,55,50,51,53,52,49,57,66,62,49,73,78,58,91,69,73,66,72,62,56,54,54,54,48,53,58,48,66,75,63,72,63,87,45,77,62,57,57,52,51,50,51,53,50,54,50,51,52,57,63,70,71,57,81,133

Nearest PDB structures (foldseek):
  7uve-assembly1_A  TM=4.322E-01  e=7.304E-01  Drosophila melanogaster
  7uw8-assembly1_A  TM=4.357E-01  e=9.295E-01  Drosophila melanogaster
  7jj9-assembly1_A  TM=2.996E-01  e=5.088E-01  Streptococcus pneumoniae R6
  6lm2-assembly1_A  TM=2.828E-01  e=2.958E-01  Escherichia coli 'BL21-Gold(DE3)pLysS AG'
  3oa6-assembly1_B  TM=3.329E-01  e=3.500E+00  Homo sapiens

Mean predicted aligned error: 14.18 Å